Protein AF-A0A1V1PHG0-F1 (afdb_monomer_lite)

Structure (mmCIF, N/CA/C/O backbone):
data_AF-A0A1V1PHG0-F1
#
_entry.id   AF-A0A1V1PHG0-F1
#
loop_
_atom_site.group_PDB
_atom_site.id
_atom_site.type_symbol
_atom_site.label_atom_id
_atom_site.label_alt_id
_atom_site.label_comp_id
_atom_site.label_asym_id
_atom_site.label_entity_id
_atom_site.label_seq_id
_atom_site.pdbx_PDB_ins_code
_atom_site.Cartn_x
_atom_site.Cartn_y
_atom_site.Cartn_z
_atom_site.occupancy
_atom_site.B_iso_or_equiv
_atom_site.auth_seq_id
_atom_site.auth_comp_id
_atom_site.auth_asym_id
_atom_site.auth_atom_id
_atom_site.pdbx_PDB_model_num
ATOM 1 N N . MET A 1 1 ? 21.176 37.414 -37.453 1.00 52.28 1 MET A N 1
ATOM 2 C CA . MET A 1 1 ? 19.880 37.306 -36.737 1.00 52.28 1 MET A CA 1
ATOM 3 C C . MET A 1 1 ? 20.141 37.084 -35.248 1.00 52.28 1 MET A C 1
ATOM 5 O O . MET A 1 1 ? 20.802 36.112 -34.910 1.00 52.28 1 MET A O 1
ATOM 9 N N . LYS A 1 2 ? 19.687 37.978 -34.354 1.00 57.84 2 LYS A N 1
ATOM 10 C CA . LYS A 1 2 ? 19.803 37.780 -32.893 1.00 57.84 2 LYS A CA 1
ATOM 11 C C . LYS A 1 2 ? 18.887 36.623 -32.465 1.00 57.84 2 LYS A C 1
ATOM 13 O O . LYS A 1 2 ? 17.686 36.681 -32.720 1.00 57.84 2 LYS A O 1
ATOM 18 N N . LYS A 1 3 ? 19.438 35.580 -31.828 1.00 62.47 3 LYS A N 1
ATOM 19 C CA . LYS A 1 3 ? 18.644 34.491 -31.230 1.00 62.47 3 LYS A CA 1
ATOM 20 C C . LYS A 1 3 ? 17.740 35.085 -30.146 1.00 62.47 3 LYS A C 1
ATOM 22 O O . LYS A 1 3 ? 18.242 35.667 -29.187 1.00 62.47 3 LYS A O 1
ATOM 27 N N . LYS A 1 4 ? 16.420 34.944 -30.297 1.00 72.62 4 LYS A N 1
ATOM 28 C CA . LYS A 1 4 ? 15.466 35.242 -29.221 1.00 72.62 4 LYS A CA 1
ATOM 29 C C . LYS A 1 4 ? 15.745 34.251 -28.087 1.00 72.62 4 LYS A C 1
ATOM 31 O O . LYS A 1 4 ? 15.644 33.047 -28.290 1.00 72.62 4 LYS A O 1
ATOM 36 N N . CYS A 1 5 ? 16.174 34.755 -26.935 1.00 75.88 5 CYS A N 1
ATOM 37 C CA . CYS A 1 5 ? 16.505 33.962 -25.756 1.00 75.88 5 CYS A CA 1
ATOM 38 C C . CYS A 1 5 ? 15.572 34.391 -24.627 1.00 75.88 5 CYS A C 1
ATOM 40 O O . CYS A 1 5 ? 15.522 35.573 -24.290 1.00 75.88 5 CYS A O 1
ATOM 42 N N . VAL A 1 6 ? 14.836 33.432 -24.066 1.00 76.19 6 VAL A N 1
ATOM 43 C CA . VAL A 1 6 ? 14.067 33.624 -22.836 1.00 76.19 6 VAL A CA 1
ATOM 44 C C . VAL A 1 6 ? 14.939 33.138 -21.687 1.00 76.19 6 VAL A C 1
ATOM 46 O O . VAL A 1 6 ? 15.384 31.992 -21.688 1.00 76.19 6 VAL A O 1
ATOM 49 N N . ARG A 1 7 ? 15.219 34.027 -20.734 1.00 79.25 7 ARG A N 1
ATOM 50 C CA . ARG A 1 7 ? 15.947 33.708 -19.505 1.00 79.25 7 ARG A CA 1
ATOM 51 C C . ARG A 1 7 ? 14.939 33.660 -18.369 1.00 79.25 7 ARG A C 1
ATOM 53 O O . ARG A 1 7 ? 14.193 34.615 -18.180 1.00 79.25 7 ARG A O 1
ATOM 60 N N . VAL A 1 8 ? 14.918 32.550 -17.644 1.00 80.19 8 VAL A N 1
ATOM 61 C CA . VAL A 1 8 ? 14.086 32.369 -16.452 1.00 80.19 8 VAL A CA 1
ATOM 62 C C . VAL A 1 8 ? 14.992 32.320 -15.227 1.00 80.19 8 VAL A C 1
ATOM 64 O O . VAL A 1 8 ? 16.084 31.757 -15.301 1.00 80.19 8 VAL A O 1
ATOM 67 N N . GLN A 1 9 ? 14.547 32.909 -14.117 1.00 79.12 9 GLN A N 1
ATOM 68 C CA . GLN A 1 9 ? 15.169 32.715 -12.807 1.00 79.12 9 GLN A CA 1
ATOM 69 C C . GLN A 1 9 ? 14.186 31.968 -11.898 1.00 79.12 9 GLN A C 1
ATOM 71 O O . GLN A 1 9 ? 12.982 32.238 -11.977 1.00 79.12 9 GLN A O 1
ATOM 76 N N . PRO A 1 10 ? 14.660 31.061 -11.029 1.00 71.12 10 PRO A N 1
ATOM 77 C CA . PRO A 1 10 ? 13.820 30.462 -10.001 1.00 71.12 10 PRO A CA 1
ATOM 78 C C . PRO A 1 10 ? 13.182 31.550 -9.131 1.00 71.12 10 PRO A C 1
ATOM 80 O O . PRO A 1 10 ? 13.871 32.444 -8.637 1.00 71.12 10 PRO A O 1
ATOM 83 N N . ALA A 1 11 ? 11.865 31.495 -8.946 1.00 73.62 11 ALA A N 1
ATOM 84 C CA . ALA A 1 11 ? 11.198 32.385 -8.006 1.00 73.62 11 ALA A CA 1
ATOM 85 C C . ALA A 1 11 ? 11.623 32.004 -6.571 1.00 73.62 11 ALA A C 1
ATOM 87 O O . ALA A 1 11 ? 11.528 30.822 -6.234 1.00 73.62 11 ALA A O 1
ATOM 88 N N . PRO A 1 12 ? 12.027 32.959 -5.708 1.00 74.75 12 PRO A N 1
ATOM 89 C CA . PRO A 1 12 ? 12.489 32.666 -4.344 1.00 74.75 12 PRO A CA 1
ATOM 90 C C . PRO A 1 12 ? 11.486 31.867 -3.495 1.00 74.75 12 PRO A C 1
ATOM 92 O O . PRO A 1 12 ? 11.881 31.136 -2.596 1.00 74.75 12 PRO A O 1
ATOM 95 N N . ALA A 1 13 ? 10.190 31.988 -3.802 1.00 72.75 13 ALA A N 1
ATOM 96 C CA . ALA A 1 13 ? 9.086 31.295 -3.135 1.00 72.75 13 ALA A CA 1
ATOM 97 C C . ALA A 1 13 ? 8.318 30.338 -4.071 1.00 72.75 13 ALA A C 1
ATOM 99 O O . ALA A 1 13 ? 7.176 29.975 -3.792 1.00 72.75 13 ALA A O 1
ATOM 100 N N . GLY A 1 14 ? 8.906 29.963 -5.212 1.00 63.56 14 GLY A N 1
ATOM 101 C CA . GLY A 1 14 ? 8.262 29.099 -6.196 1.00 63.56 14 GLY A CA 1
ATOM 102 C C . GLY A 1 14 ? 8.101 27.676 -5.670 1.00 63.56 14 GLY A C 1
ATOM 103 O O . GLY A 1 14 ? 9.005 26.859 -5.810 1.00 63.56 14 GLY A O 1
ATOM 104 N N . GLN A 1 15 ? 6.949 27.365 -5.081 1.00 66.25 15 GLN A N 1
ATOM 105 C CA . GLN A 1 15 ? 6.570 25.982 -4.813 1.00 66.25 15 GLN A CA 1
ATOM 106 C C . GLN A 1 15 ? 6.054 25.349 -6.105 1.00 66.25 15 GLN A C 1
ATOM 108 O O . GLN A 1 15 ? 5.304 25.977 -6.855 1.00 66.25 15 GLN A O 1
ATOM 113 N N . VAL A 1 16 ? 6.451 24.102 -6.370 1.00 69.00 16 VAL A N 1
ATOM 114 C CA . VAL A 1 16 ? 5.907 23.338 -7.497 1.00 69.00 16 VAL A CA 1
ATOM 115 C C . VAL A 1 16 ? 4.388 23.248 -7.311 1.00 69.00 16 VAL A C 1
ATOM 117 O O . VAL A 1 16 ? 3.947 22.757 -6.266 1.00 69.00 16 VAL A O 1
ATOM 120 N N . PRO A 1 17 ? 3.578 23.721 -8.275 1.00 63.50 17 PRO A N 1
ATOM 121 C CA . PRO A 1 17 ? 2.132 23.641 -8.156 1.00 63.50 17 PRO A CA 1
ATOM 122 C C . PRO A 1 17 ? 1.719 22.173 -8.041 1.00 63.50 17 PRO A C 1
ATOM 124 O O . PRO A 1 17 ? 2.090 21.337 -8.868 1.00 63.50 17 PRO A O 1
ATOM 127 N N . LYS A 1 18 ? 0.962 21.853 -6.990 1.00 59.47 18 LYS A N 1
ATOM 128 C CA . LYS A 1 18 ? 0.369 20.528 -6.812 1.00 59.47 18 LYS A CA 1
ATOM 129 C C . LYS A 1 18 ? -0.935 20.485 -7.594 1.00 59.47 18 LYS A C 1
ATOM 131 O O . LYS A 1 18 ? -1.914 21.117 -7.211 1.00 59.47 18 LYS A O 1
ATOM 136 N N . TRP A 1 19 ? -0.932 19.739 -8.689 1.00 53.53 19 TRP A N 1
ATOM 137 C CA . TRP A 1 19 ? -2.124 19.495 -9.489 1.00 53.53 19 TRP A CA 1
ATOM 138 C C . TRP A 1 19 ? -2.850 18.277 -8.924 1.00 53.53 19 TRP A C 1
ATOM 140 O O . TRP A 1 19 ? -2.426 17.142 -9.127 1.00 53.53 19 TRP A O 1
ATOM 150 N N . SER A 1 20 ? -3.925 18.508 -8.177 1.00 54.66 20 SER A N 1
ATOM 151 C CA . SER A 1 20 ? -4.858 17.459 -7.768 1.00 54.66 20 SER A CA 1
ATOM 152 C C . SER A 1 20 ? -6.093 17.524 -8.660 1.00 54.66 20 SER A C 1
ATOM 154 O O . SER A 1 20 ? -6.760 18.558 -8.708 1.00 54.66 20 SER A O 1
ATOM 156 N N . ALA A 1 21 ? -6.422 16.433 -9.351 1.00 54.38 21 ALA A N 1
ATOM 157 C CA . ALA A 1 21 ? -7.767 16.270 -9.894 1.00 54.38 21 ALA A CA 1
ATOM 158 C C . ALA A 1 21 ? -8.786 16.229 -8.737 1.00 54.38 21 ALA A C 1
ATOM 160 O O . ALA A 1 21 ? -8.436 15.828 -7.625 1.00 54.38 21 ALA A O 1
ATOM 161 N N . LEU A 1 22 ? -10.037 16.629 -8.996 1.00 49.97 22 LEU A N 1
ATOM 162 C CA . LEU A 1 22 ? -11.115 16.635 -7.990 1.00 49.97 22 LEU A CA 1
ATOM 163 C C . LEU A 1 22 ? -11.329 15.248 -7.350 1.00 49.97 22 LEU A C 1
ATOM 165 O O . LEU A 1 22 ? -11.762 15.150 -6.206 1.00 49.97 22 LEU A O 1
ATOM 169 N N . THR A 1 23 ? -10.996 14.187 -8.087 1.00 52.62 23 THR A N 1
ATOM 170 C CA . THR A 1 23 ? -11.041 12.793 -7.648 1.00 52.62 23 THR A CA 1
ATOM 171 C C . THR A 1 23 ? -9.652 12.154 -7.754 1.00 52.62 23 THR A C 1
ATOM 173 O O . THR A 1 23 ? -8.980 12.318 -8.784 1.00 52.62 23 THR A O 1
ATOM 176 N N . PRO A 1 24 ? -9.203 11.397 -6.735 1.00 62.22 24 PRO A N 1
ATOM 177 C CA . PRO A 1 24 ? -7.983 10.612 -6.849 1.00 62.22 24 PRO A CA 1
ATOM 178 C C . PRO A 1 24 ? -8.133 9.618 -8.006 1.00 62.22 24 PRO A C 1
ATOM 180 O O . PRO A 1 24 ? -9.053 8.804 -8.012 1.00 62.22 24 PRO A O 1
ATOM 183 N N . HIS A 1 25 ? -7.244 9.679 -8.997 1.00 68.00 25 HIS A N 1
ATOM 184 C CA . HIS A 1 25 ? -7.160 8.641 -10.025 1.00 68.00 25 HIS A CA 1
ATOM 185 C C . HIS A 1 25 ? -6.395 7.456 -9.437 1.00 68.00 25 HIS A C 1
ATOM 187 O O . HIS A 1 25 ? -5.189 7.300 -9.637 1.00 68.00 25 HIS A O 1
ATOM 193 N N . PHE A 1 26 ? -7.095 6.670 -8.626 1.00 86.50 26 PHE A N 1
ATOM 194 C CA . PHE A 1 26 ? -6.548 5.451 -8.061 1.00 86.50 26 PHE A CA 1
ATOM 195 C C . PHE A 1 26 ? -6.527 4.350 -9.116 1.00 86.50 26 PHE A C 1
ATOM 197 O O . PHE A 1 26 ? -7.521 4.072 -9.785 1.00 86.50 26 PHE A O 1
ATOM 204 N N . LEU A 1 27 ? -5.359 3.739 -9.273 1.00 92.50 27 LEU A N 1
ATOM 205 C CA . LEU A 1 27 ? -5.175 2.570 -10.113 1.00 92.50 27 LEU A CA 1
ATOM 206 C C . LEU A 1 27 ? -5.616 1.324 -9.342 1.00 92.50 27 LEU A C 1
ATOM 208 O O . LEU A 1 27 ? -5.476 1.251 -8.118 1.00 92.50 27 LEU A O 1
ATOM 212 N N . SER A 1 28 ? -6.133 0.339 -10.075 1.00 93.75 28 SER A N 1
ATOM 213 C CA . SER A 1 28 ? -6.515 -0.957 -9.511 1.00 93.75 28 SER A CA 1
ATOM 214 C C . SER A 1 28 ? -5.301 -1.738 -9.003 1.00 93.75 28 SER A C 1
ATOM 216 O O . SER A 1 28 ? -4.208 -1.615 -9.564 1.00 93.75 28 SER A O 1
ATOM 218 N N . TYR A 1 29 ? -5.537 -2.628 -8.038 1.00 95.62 29 TYR A N 1
ATOM 219 C CA . TYR A 1 29 ? -4.553 -3.589 -7.543 1.00 95.62 29 TYR A CA 1
ATOM 220 C C . TYR A 1 29 ? -3.838 -4.343 -8.674 1.00 95.62 29 TYR A C 1
ATOM 222 O O . TYR A 1 29 ? -2.615 -4.281 -8.785 1.00 95.62 29 TYR A O 1
ATOM 230 N N . ALA A 1 30 ? -4.596 -4.989 -9.568 1.00 96.56 30 ALA A N 1
ATOM 231 C CA . ALA A 1 30 ? -4.039 -5.813 -10.642 1.00 96.56 30 ALA A CA 1
ATOM 232 C C . ALA A 1 30 ? -3.104 -5.020 -11.571 1.00 96.56 30 ALA A C 1
ATOM 234 O O . ALA A 1 30 ? -2.028 -5.498 -11.934 1.00 96.56 30 ALA A O 1
ATOM 235 N N . LEU A 1 31 ? -3.479 -3.782 -11.912 1.00 96.94 31 LEU A N 1
ATOM 236 C CA . LEU A 1 31 ? -2.645 -2.905 -12.732 1.00 96.94 31 LEU A CA 1
ATOM 237 C C . LEU A 1 31 ? -1.345 -2.532 -12.013 1.00 96.94 31 LEU A C 1
ATOM 239 O O . LEU A 1 31 ? -0.272 -2.648 -12.602 1.00 96.94 31 LEU A O 1
ATOM 243 N N . CYS A 1 32 ? -1.416 -2.129 -10.742 1.00 97.25 32 CYS A N 1
ATOM 244 C CA . CYS A 1 32 ? -0.227 -1.784 -9.965 1.00 97.25 32 CYS A CA 1
ATOM 245 C C . CYS A 1 32 ? 0.708 -2.980 -9.775 1.00 97.25 32 CYS A C 1
ATOM 247 O O . CYS A 1 32 ? 1.918 -2.840 -9.959 1.00 97.25 32 CYS A O 1
ATOM 249 N N . ARG A 1 33 ? 0.168 -4.172 -9.498 1.00 96.44 33 ARG A N 1
ATOM 250 C CA . ARG A 1 33 ? 0.969 -5.400 -9.442 1.00 96.44 33 ARG A CA 1
ATOM 251 C C . ARG A 1 33 ? 1.635 -5.691 -10.780 1.00 96.44 33 ARG A C 1
ATOM 253 O O . ARG A 1 33 ? 2.842 -5.909 -10.803 1.00 96.44 33 ARG A O 1
ATOM 260 N N . LYS A 1 34 ? 0.919 -5.556 -11.901 1.00 97.62 34 LYS A N 1
ATOM 261 C CA . LYS A 1 34 ? 1.526 -5.747 -13.224 1.00 97.62 34 LYS A CA 1
ATOM 262 C C . LYS A 1 34 ? 2.624 -4.720 -13.519 1.00 97.62 34 LYS A C 1
ATOM 264 O O . LYS A 1 34 ? 3.656 -5.088 -14.073 1.00 97.62 34 LYS A O 1
ATOM 269 N N . MET A 1 35 ? 2.446 -3.457 -13.125 1.00 96.75 35 MET A N 1
ATOM 270 C CA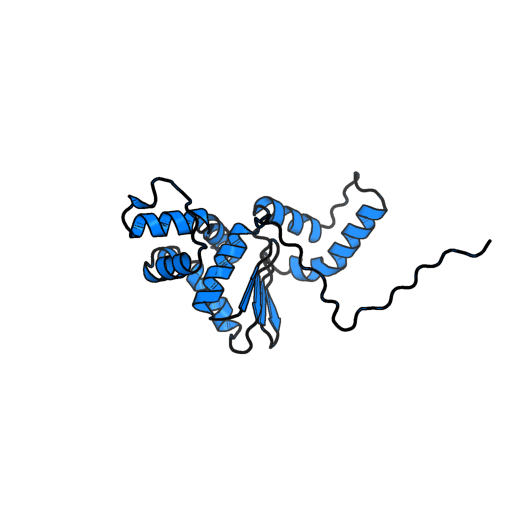 . MET A 1 35 ? 3.495 -2.433 -13.236 1.00 96.75 35 MET A CA 1
ATOM 271 C C . MET A 1 35 ? 4.741 -2.815 -12.427 1.00 96.75 35 MET A C 1
ATOM 273 O O . MET A 1 35 ? 5.854 -2.711 -12.942 1.00 96.75 35 MET A O 1
ATOM 277 N N . ARG A 1 36 ? 4.566 -3.300 -11.190 1.00 96.81 36 ARG A N 1
ATOM 278 C CA . ARG A 1 36 ? 5.669 -3.831 -10.377 1.00 96.81 36 ARG A CA 1
ATOM 279 C C . ARG A 1 36 ? 6.364 -4.990 -11.087 1.00 96.81 36 ARG A C 1
ATOM 281 O O . ARG A 1 36 ? 7.585 -4.974 -11.188 1.00 96.81 36 ARG A O 1
ATOM 288 N N . ASP A 1 37 ? 5.608 -5.952 -11.610 1.00 96.31 37 ASP A N 1
ATOM 289 C CA . ASP A 1 37 ? 6.148 -7.139 -12.284 1.00 96.31 37 ASP A CA 1
ATOM 290 C C . ASP A 1 37 ? 6.998 -6.765 -13.505 1.00 96.31 37 ASP A C 1
ATOM 292 O O . ASP A 1 37 ? 8.081 -7.311 -13.709 1.00 96.31 37 ASP A O 1
ATOM 296 N N . VAL A 1 38 ? 6.565 -5.765 -14.278 1.00 96.75 38 VAL A N 1
ATOM 297 C CA . VAL A 1 38 ? 7.341 -5.206 -15.398 1.00 96.75 38 VAL A CA 1
ATOM 298 C C . VAL A 1 38 ? 8.682 -4.626 -14.923 1.00 96.75 38 VAL A C 1
ATOM 300 O O . VAL A 1 38 ? 9.694 -4.799 -15.610 1.00 96.75 38 VAL A O 1
ATOM 303 N N . LEU A 1 39 ? 8.700 -3.954 -13.765 1.00 96.38 39 LEU A N 1
ATOM 304 C CA . LEU A 1 39 ? 9.895 -3.329 -13.186 1.00 96.38 39 LEU A CA 1
ATOM 305 C C . LEU A 1 39 ? 10.869 -4.328 -12.554 1.00 96.38 39 LEU A C 1
ATOM 307 O O . LEU A 1 39 ? 12.066 -4.058 -12.534 1.00 96.38 39 LEU A O 1
ATOM 311 N N . VAL A 1 40 ? 10.388 -5.456 -12.030 1.00 96.00 40 VAL A N 1
ATOM 312 C CA . VAL A 1 40 ? 11.273 -6.495 -11.469 1.00 96.00 40 VAL A CA 1
ATOM 313 C C . VAL A 1 40 ? 11.723 -7.521 -12.510 1.00 96.00 40 VAL A C 1
ATOM 315 O O . VAL A 1 40 ? 12.735 -8.190 -12.318 1.00 96.00 40 VAL A O 1
ATOM 318 N N . SER A 1 41 ? 11.005 -7.630 -13.627 1.00 94.88 41 SER A N 1
ATOM 319 C CA . SER A 1 41 ? 11.327 -8.530 -14.735 1.00 94.88 41 SER A CA 1
ATOM 320 C C . SER A 1 41 ? 12.469 -8.009 -15.617 1.00 94.88 41 SER A C 1
ATOM 322 O O . SER A 1 41 ? 12.664 -6.805 -15.771 1.00 94.88 41 SER A O 1
ATOM 324 N N . ASN A 1 42 ? 13.167 -8.935 -16.280 1.00 94.12 42 ASN A N 1
ATOM 325 C CA . ASN A 1 42 ? 14.141 -8.652 -17.343 1.00 94.12 42 ASN A CA 1
ATOM 326 C C . ASN A 1 42 ? 13.545 -8.787 -18.759 1.00 94.12 42 ASN A C 1
ATOM 328 O O . ASN A 1 42 ? 14.271 -8.685 -19.749 1.00 94.12 42 ASN A O 1
ATOM 332 N N . GLU A 1 43 ? 12.232 -9.014 -18.861 1.00 95.88 43 GLU A N 1
ATOM 333 C CA . GLU A 1 43 ? 11.509 -9.160 -20.125 1.00 95.88 43 GLU A CA 1
ATOM 334 C C . GLU A 1 43 ? 11.709 -7.935 -21.024 1.00 95.88 43 GLU A C 1
ATOM 336 O O . GLU A 1 43 ? 11.621 -6.783 -20.577 1.00 95.88 43 GLU A O 1
ATOM 341 N N . GLN A 1 44 ? 11.989 -8.200 -22.297 1.00 93.75 44 GLN A N 1
ATOM 342 C CA . GLN A 1 44 ? 12.097 -7.187 -23.338 1.00 93.75 44 GLN A CA 1
ATOM 343 C C . GLN A 1 44 ? 10.807 -7.175 -24.149 1.00 93.75 44 GLN A C 1
ATOM 345 O O . GLN A 1 44 ? 10.306 -8.226 -24.539 1.00 93.75 44 GLN A O 1
ATOM 350 N N . TYR A 1 45 ? 10.292 -5.982 -24.426 1.00 95.81 45 TYR A N 1
ATOM 351 C CA . TYR A 1 45 ? 9.022 -5.793 -25.117 1.00 95.81 45 TYR A CA 1
ATOM 352 C C . TYR A 1 45 ? 9.282 -5.324 -26.556 1.00 95.81 45 TYR A C 1
ATOM 354 O O . TYR A 1 45 ? 9.690 -4.175 -26.736 1.00 95.81 45 TYR A O 1
ATOM 362 N N . PRO 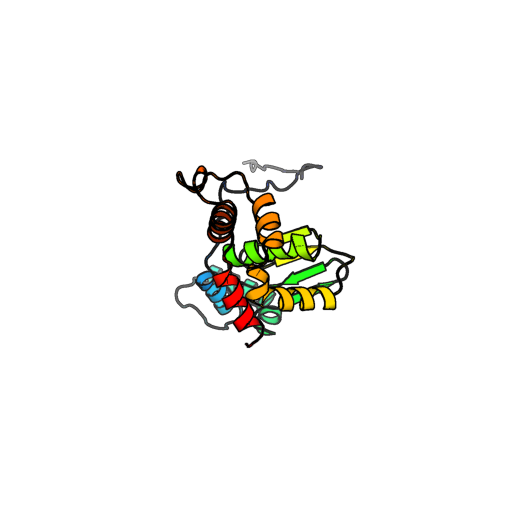A 1 46 ? 9.045 -6.165 -27.587 1.00 95.75 46 PRO A N 1
ATOM 363 C CA . PRO A 1 46 ? 9.413 -5.852 -28.976 1.00 95.75 46 PRO A CA 1
ATOM 364 C C . PRO A 1 46 ? 8.708 -4.626 -29.565 1.00 95.75 46 PRO A C 1
ATOM 366 O O . PRO A 1 46 ? 9.174 -4.053 -30.543 1.00 95.75 46 PRO A O 1
ATOM 369 N N . TYR A 1 47 ? 7.576 -4.230 -28.981 1.00 96.94 47 TYR A N 1
ATOM 370 C CA . TYR A 1 47 ? 6.799 -3.068 -29.405 1.00 96.94 47 TYR A CA 1
ATOM 371 C C . TYR A 1 47 ? 7.334 -1.734 -28.857 1.00 96.94 47 TYR A C 1
ATOM 373 O O . TYR A 1 47 ? 6.818 -0.681 -29.228 1.00 96.94 47 TYR A O 1
ATOM 381 N N . LEU A 1 48 ? 8.322 -1.748 -27.954 1.00 97.31 48 LEU A N 1
ATOM 382 C CA . LEU A 1 48 ? 8.935 -0.524 -27.444 1.00 97.31 48 LEU A CA 1
ATOM 383 C C . LEU A 1 48 ? 9.992 -0.012 -28.419 1.00 97.31 48 LEU A C 1
ATOM 385 O O . LEU A 1 48 ? 10.873 -0.755 -28.850 1.00 97.31 48 LEU A O 1
ATOM 389 N N . ASP A 1 49 ? 9.946 1.287 -28.709 1.00 97.62 49 ASP A N 1
ATOM 390 C CA . ASP A 1 49 ? 11.043 1.939 -29.411 1.00 97.62 49 ASP A CA 1
ATOM 391 C C . ASP A 1 49 ? 12.304 2.026 -28.527 1.00 97.62 49 ASP A C 1
ATOM 393 O O . ASP A 1 49 ? 12.296 1.749 -27.320 1.00 97.62 49 ASP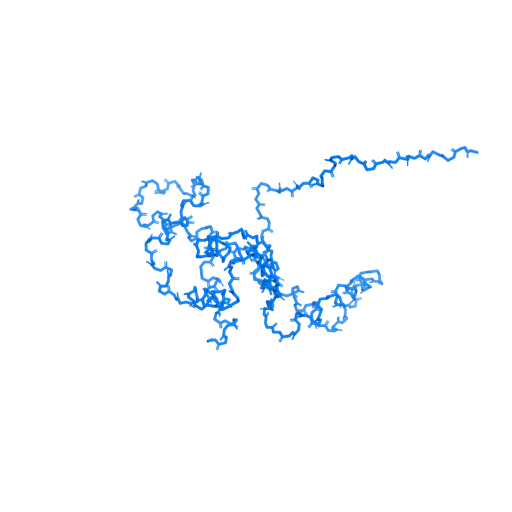 A O 1
ATOM 397 N N . HIS A 1 50 ? 13.419 2.436 -29.132 1.00 96.06 50 HIS A N 1
ATOM 398 C CA . HIS A 1 50 ? 14.697 2.529 -28.431 1.00 96.06 50 HIS A CA 1
ATOM 399 C C . HIS A 1 50 ? 14.643 3.462 -27.208 1.00 96.06 50 HIS A C 1
ATOM 401 O O . HIS A 1 50 ? 15.221 3.149 -26.169 1.00 96.06 50 HIS A O 1
ATOM 407 N N . LYS A 1 51 ? 13.936 4.597 -27.297 1.00 97.31 51 LYS A N 1
ATOM 408 C CA . LYS A 1 51 ? 13.857 5.569 -26.194 1.00 97.31 51 LYS A CA 1
ATOM 409 C C . LYS A 1 51 ? 13.034 5.015 -25.032 1.00 97.31 51 LYS A C 1
ATOM 411 O O . LYS A 1 51 ? 13.439 5.151 -23.880 1.00 97.31 51 LYS A O 1
ATOM 416 N N . ALA A 1 52 ? 11.912 4.366 -25.326 1.00 97.06 52 ALA A N 1
ATOM 417 C CA . ALA A 1 52 ? 11.044 3.746 -24.338 1.00 97.06 52 ALA A CA 1
ATOM 418 C C . ALA A 1 52 ? 11.732 2.562 -23.644 1.00 97.06 52 ALA A C 1
ATOM 420 O O . ALA A 1 52 ? 11.666 2.449 -22.421 1.00 97.06 52 ALA A O 1
ATOM 421 N N . SER A 1 53 ? 12.460 1.726 -24.394 1.00 96.62 53 SER A N 1
ATOM 422 C CA . SER A 1 53 ? 13.264 0.638 -23.823 1.00 96.62 53 SER A CA 1
ATOM 423 C C . SER A 1 53 ? 14.370 1.167 -22.899 1.00 96.62 53 SER A C 1
ATOM 425 O O . SER A 1 53 ? 14.550 0.662 -21.789 1.00 96.62 53 SER A O 1
ATOM 427 N N . GLN A 1 54 ? 15.068 2.237 -23.295 1.00 96.56 54 GLN A N 1
ATOM 428 C CA . GLN A 1 54 ? 16.058 2.891 -22.434 1.00 96.56 54 GLN A CA 1
ATOM 429 C C . GLN A 1 54 ? 15.441 3.439 -21.143 1.00 96.56 54 GLN A C 1
ATOM 431 O O . GLN A 1 54 ? 15.999 3.206 -20.070 1.00 96.56 54 GLN A O 1
ATOM 436 N N . LEU A 1 55 ? 14.291 4.116 -21.229 1.00 96.56 55 LEU A N 1
ATOM 437 C CA . LEU A 1 55 ? 13.589 4.640 -20.056 1.00 96.56 55 LEU A CA 1
ATOM 438 C C . LEU A 1 55 ? 13.155 3.512 -19.111 1.00 96.56 55 LEU A C 1
ATOM 440 O O . LEU A 1 55 ? 13.396 3.597 -17.909 1.00 96.56 55 LEU A O 1
ATOM 444 N N . LEU A 1 56 ? 12.581 2.430 -19.645 1.00 96.81 56 LEU A N 1
ATOM 445 C CA . LEU A 1 56 ? 12.206 1.263 -18.847 1.00 96.81 56 LEU A CA 1
ATOM 446 C C . LEU A 1 56 ? 13.425 0.662 -18.138 1.00 96.81 56 LEU A C 1
ATOM 448 O O . LEU A 1 56 ? 13.375 0.399 -16.940 1.00 96.81 56 LEU A O 1
ATOM 452 N N . ASN A 1 57 ? 14.539 0.489 -18.849 1.00 96.12 57 ASN A N 1
ATOM 453 C CA . ASN A 1 57 ? 15.766 -0.045 -18.262 1.00 96.12 57 ASN A CA 1
ATOM 454 C C . ASN A 1 57 ? 16.355 0.881 -17.188 1.00 96.12 57 ASN A C 1
ATOM 456 O O . ASN A 1 57 ? 16.917 0.389 -16.212 1.00 96.12 57 ASN A O 1
ATOM 460 N N . GLN A 1 58 ? 16.210 2.201 -17.324 1.00 96.00 58 GLN A N 1
ATOM 461 C CA . GLN A 1 58 ? 16.577 3.146 -16.269 1.00 96.00 58 GLN A CA 1
ATOM 462 C C . GLN A 1 58 ? 15.692 2.960 -15.030 1.00 96.00 58 GLN A C 1
ATOM 464 O O . GLN A 1 58 ? 16.211 2.768 -13.935 1.00 96.00 58 GLN A O 1
ATOM 469 N N . MET A 1 59 ? 14.368 2.899 -15.206 1.00 95.44 59 MET A N 1
ATOM 470 C CA . MET A 1 59 ? 13.434 2.663 -14.098 1.00 95.44 59 MET A CA 1
ATOM 471 C C . MET A 1 59 ? 13.681 1.321 -13.391 1.00 95.44 59 MET A C 1
ATOM 473 O O . MET A 1 59 ? 13.554 1.238 -12.169 1.00 95.44 59 MET A O 1
ATOM 477 N N . ARG A 1 60 ? 14.045 0.274 -14.146 1.00 96.44 60 ARG A N 1
ATOM 478 C CA . ARG A 1 60 ? 14.442 -1.032 -13.600 1.00 96.44 60 ARG A CA 1
ATOM 479 C C . ARG A 1 60 ? 15.706 -0.914 -12.760 1.00 96.44 60 ARG A C 1
ATOM 481 O O . ARG A 1 60 ? 15.692 -1.338 -11.613 1.00 96.44 60 ARG A O 1
ATOM 488 N N . LYS A 1 61 ? 16.765 -0.280 -13.274 1.00 94.06 61 LYS A N 1
ATOM 489 C CA . LYS A 1 61 ? 18.015 -0.077 -12.518 1.00 94.06 61 LYS A CA 1
ATOM 490 C C . LYS A 1 61 ? 17.783 0.607 -11.171 1.00 94.06 61 LYS A C 1
ATOM 492 O O . LYS A 1 61 ? 18.386 0.196 -10.187 1.00 94.06 61 LYS A O 1
ATOM 497 N N . ASP A 1 62 ? 16.888 1.590 -11.128 1.00 91.50 62 ASP A N 1
ATOM 498 C CA . ASP A 1 62 ? 16.617 2.360 -9.913 1.00 91.50 62 ASP A CA 1
ATOM 499 C C . ASP A 1 62 ? 15.835 1.566 -8.852 1.00 91.50 62 ASP A C 1
ATOM 501 O O . ASP A 1 62 ? 15.967 1.839 -7.662 1.00 91.50 62 ASP A O 1
ATOM 505 N N . ARG A 1 63 ? 14.983 0.611 -9.258 1.00 91.88 63 ARG A N 1
ATOM 506 C CA . ARG A 1 63 ? 13.973 0.006 -8.363 1.00 91.88 63 ARG A CA 1
ATOM 507 C C . ARG A 1 63 ? 14.057 -1.508 -8.214 1.00 91.88 63 ARG A C 1
ATOM 509 O O . ARG A 1 63 ? 13.569 -2.045 -7.223 1.00 91.88 63 ARG A O 1
ATOM 516 N N . GLN A 1 64 ? 14.626 -2.210 -9.188 1.00 92.81 64 GLN A N 1
ATOM 517 C CA . GLN A 1 64 ? 14.593 -3.671 -9.260 1.00 92.81 64 GLN A CA 1
ATOM 518 C C . GLN A 1 64 ? 15.289 -4.317 -8.061 1.00 92.81 64 GLN A C 1
ATOM 520 O O . GLN A 1 64 ? 14.765 -5.293 -7.531 1.00 92.81 64 GLN A O 1
ATOM 525 N N . SER A 1 65 ? 16.414 -3.759 -7.600 1.00 92.69 65 SER A N 1
ATOM 526 C CA . SER A 1 65 ? 17.155 -4.274 -6.440 1.00 92.69 65 SER A CA 1
ATOM 527 C C . SER A 1 65 ? 16.282 -4.327 -5.188 1.00 92.69 65 SER A C 1
ATOM 529 O O . SER A 1 65 ? 16.197 -5.372 -4.554 1.00 92.69 65 SER A O 1
ATOM 531 N N . LEU A 1 66 ? 15.577 -3.237 -4.880 1.00 93.75 66 LEU A N 1
ATOM 532 C CA . LEU A 1 66 ? 14.670 -3.143 -3.742 1.00 93.75 66 LEU A CA 1
ATOM 533 C C . LEU A 1 66 ? 13.421 -4.008 -3.939 1.00 93.75 66 LEU A C 1
ATOM 535 O O . LEU A 1 66 ? 13.091 -4.831 -3.087 1.00 93.75 66 LEU A O 1
ATOM 539 N N . LEU A 1 67 ? 12.723 -3.839 -5.066 1.00 95.06 67 LEU A N 1
ATOM 540 C CA . LEU A 1 67 ? 11.421 -4.471 -5.306 1.00 95.06 67 LEU A CA 1
ATOM 541 C C . LEU A 1 67 ? 11.496 -5.996 -5.440 1.00 95.06 67 LEU A C 1
ATOM 543 O O . LEU A 1 67 ? 10.485 -6.661 -5.219 1.00 95.06 67 LEU A O 1
ATOM 547 N N . SER A 1 68 ? 12.666 -6.547 -5.771 1.00 93.44 68 SER A N 1
ATOM 548 C CA . SER A 1 68 ? 12.873 -7.997 -5.886 1.00 93.44 68 SER A CA 1
ATOM 549 C C . SER A 1 68 ? 13.146 -8.685 -4.545 1.00 93.44 68 SER A C 1
ATOM 551 O O . SER A 1 68 ? 13.136 -9.909 -4.497 1.00 93.44 68 SER A O 1
ATOM 553 N N . THR A 1 69 ? 13.381 -7.937 -3.459 1.00 93.12 69 THR A N 1
ATOM 554 C CA . THR A 1 69 ? 13.711 -8.530 -2.146 1.00 93.12 69 THR A CA 1
ATOM 555 C C . THR A 1 69 ? 12.542 -9.268 -1.498 1.00 93.12 69 THR A C 1
ATOM 557 O O . THR A 1 69 ? 12.753 -10.244 -0.788 1.00 93.12 69 THR A O 1
ATOM 560 N N . GLN A 1 70 ? 11.314 -8.798 -1.722 1.00 93.44 70 GLN A N 1
ATOM 561 C CA . GLN A 1 70 ? 10.095 -9.333 -1.115 1.00 93.44 70 GLN A CA 1
ATOM 562 C C . GLN A 1 70 ? 8.856 -8.867 -1.892 1.00 93.44 70 GLN A C 1
ATOM 564 O O . GLN A 1 70 ? 8.930 -7.993 -2.765 1.00 93.44 70 GLN A O 1
ATOM 569 N N . PHE A 1 71 ? 7.693 -9.436 -1.566 1.00 94.31 71 PHE A N 1
ATOM 570 C CA . PHE A 1 71 ? 6.426 -9.142 -2.241 1.00 94.31 71 PHE A CA 1
ATOM 571 C C . PHE A 1 71 ? 6.037 -7.651 -2.200 1.00 94.31 71 PHE A C 1
ATOM 573 O O . PHE A 1 71 ? 5.565 -7.107 -3.209 1.00 94.31 71 PHE A O 1
ATOM 580 N N . ALA A 1 72 ? 6.265 -6.998 -1.055 1.00 96.25 72 ALA A N 1
ATOM 581 C CA . ALA A 1 72 ? 6.029 -5.575 -0.822 1.00 96.25 72 ALA A CA 1
ATOM 582 C C . ALA A 1 72 ? 7.051 -5.012 0.189 1.00 96.25 72 ALA A C 1
ATOM 584 O O . ALA A 1 72 ? 6.817 -5.095 1.397 1.00 96.25 72 ALA A O 1
ATOM 585 N N . PRO A 1 73 ? 8.203 -4.485 -0.267 1.00 96.12 73 PRO A N 1
ATOM 586 C CA . PRO A 1 73 ? 9.285 -4.114 0.633 1.00 96.12 73 PRO A CA 1
ATOM 587 C C . PRO A 1 73 ? 9.026 -2.879 1.475 1.00 96.12 73 PRO A C 1
ATOM 589 O O . PRO A 1 73 ? 8.398 -1.928 1.017 1.00 96.12 73 PRO A O 1
ATOM 592 N N . ILE A 1 74 ? 9.562 -2.895 2.696 1.00 96.00 74 ILE A N 1
ATOM 593 C CA . ILE A 1 74 ? 9.557 -1.751 3.608 1.00 96.00 74 ILE A CA 1
ATOM 594 C C . ILE A 1 74 ? 10.973 -1.183 3.693 1.00 96.00 74 ILE A C 1
ATOM 596 O O . ILE A 1 74 ? 11.910 -1.880 4.079 1.00 96.00 74 ILE A O 1
ATOM 600 N N . GLU A 1 75 ? 11.110 0.092 3.351 1.00 94.25 75 GLU A N 1
ATOM 601 C CA . GLU A 1 75 ? 12.276 0.913 3.665 1.00 94.25 75 GLU A CA 1
ATOM 602 C C . GLU A 1 75 ? 11.980 1.746 4.910 1.00 94.25 75 GLU A C 1
ATOM 604 O O . GLU A 1 75 ? 10.843 2.173 5.125 1.00 94.25 75 GLU A O 1
ATOM 609 N N . HIS A 1 76 ? 12.992 1.991 5.736 1.00 92.69 76 HIS A N 1
ATOM 610 C CA . HIS A 1 76 ? 12.834 2.785 6.949 1.00 92.69 76 HIS A CA 1
ATOM 611 C C . HIS A 1 76 ? 14.134 3.476 7.341 1.00 92.69 76 HIS A C 1
ATOM 613 O O . HIS A 1 76 ? 15.223 2.973 7.059 1.00 92.69 76 HIS A O 1
ATOM 619 N N . ASP A 1 77 ? 13.988 4.628 7.980 1.00 88.88 77 ASP A N 1
ATOM 620 C CA . ASP A 1 77 ? 15.055 5.422 8.574 1.00 88.88 77 ASP A CA 1
ATOM 621 C C . ASP A 1 77 ? 14.561 6.046 9.893 1.00 88.88 77 ASP A C 1
ATOM 623 O O . ASP A 1 77 ? 13.478 5.727 10.385 1.00 88.88 77 ASP A O 1
ATOM 627 N N . GLU A 1 78 ? 15.344 6.953 10.475 1.00 83.88 78 GLU A N 1
ATOM 628 C CA . GLU A 1 78 ? 14.970 7.673 11.702 1.00 83.88 78 GLU A CA 1
ATOM 629 C C . GLU A 1 78 ? 13.745 8.594 11.524 1.00 83.88 78 GLU A C 1
ATOM 631 O O . GLU A 1 78 ? 13.150 9.032 12.505 1.00 83.88 78 GLU A O 1
ATOM 636 N N . ASN A 1 79 ? 13.354 8.900 10.282 1.00 84.81 79 ASN A N 1
ATOM 637 C CA . ASN A 1 79 ? 12.279 9.837 9.959 1.00 84.81 79 ASN A CA 1
ATOM 638 C C . ASN A 1 79 ? 10.958 9.138 9.595 1.00 84.81 79 ASN A C 1
ATOM 640 O O . ASN A 1 79 ? 9.927 9.814 9.439 1.00 84.81 79 ASN A O 1
ATOM 644 N N . GLY A 1 80 ? 10.971 7.813 9.423 1.00 92.88 80 GLY A N 1
ATOM 645 C CA . GLY A 1 80 ? 9.777 7.000 9.244 1.00 92.88 80 GLY A CA 1
ATOM 646 C C . GLY A 1 80 ? 9.950 5.815 8.295 1.00 92.88 80 GLY A C 1
ATOM 647 O O . GLY A 1 80 ? 11.008 5.201 8.200 1.00 92.88 80 GLY A O 1
ATOM 648 N N . PHE A 1 81 ? 8.860 5.472 7.604 1.00 96.38 81 PHE A N 1
ATOM 649 C CA . PHE A 1 81 ? 8.708 4.221 6.857 1.00 96.38 81 PHE A CA 1
ATOM 650 C C . PHE A 1 81 ? 8.135 4.477 5.463 1.00 96.38 81 PHE A C 1
ATOM 652 O O . PHE A 1 81 ? 7.232 5.301 5.291 1.00 96.38 81 PHE A O 1
ATOM 659 N N . ILE A 1 82 ? 8.608 3.728 4.471 1.00 96.69 82 ILE A N 1
ATOM 660 C CA . ILE A 1 82 ? 8.009 3.633 3.140 1.00 96.69 82 ILE A CA 1
ATOM 661 C C . ILE A 1 82 ? 7.746 2.164 2.845 1.00 96.69 82 ILE A C 1
ATOM 663 O O . ILE A 1 82 ? 8.671 1.373 2.696 1.00 96.69 82 ILE A O 1
ATOM 667 N N . TRP A 1 83 ? 6.474 1.810 2.721 1.00 97.75 83 TRP A N 1
ATOM 668 C CA . TRP A 1 83 ? 6.048 0.481 2.321 1.00 97.75 83 TRP A CA 1
ATOM 669 C C . TRP A 1 83 ? 5.636 0.476 0.851 1.00 97.75 83 TRP A C 1
ATOM 671 O O . TRP A 1 83 ? 4.634 1.086 0.473 1.00 97.75 83 TRP A O 1
ATOM 681 N N . TRP A 1 84 ? 6.412 -0.210 0.014 1.00 97.56 84 TRP A N 1
ATOM 682 C CA . TRP A 1 84 ? 6.198 -0.356 -1.427 1.00 97.56 84 TRP A CA 1
ATOM 683 C C . TRP A 1 84 ? 5.203 -1.478 -1.731 1.00 97.56 84 TRP A C 1
ATOM 685 O O . TRP A 1 84 ? 5.569 -2.561 -2.192 1.00 97.56 84 TRP A O 1
ATOM 695 N N . THR A 1 85 ? 3.928 -1.215 -1.457 1.00 97.62 85 THR A N 1
ATOM 696 C CA . THR A 1 85 ? 2.833 -2.188 -1.577 1.00 97.62 85 THR A CA 1
ATOM 697 C C . THR A 1 85 ? 2.504 -2.559 -3.020 1.00 97.62 85 THR A C 1
ATOM 699 O O . THR A 1 85 ? 2.205 -3.719 -3.320 1.00 97.62 85 THR A O 1
ATOM 702 N N . TRP A 1 86 ? 2.531 -1.575 -3.926 1.00 97.38 86 TRP A N 1
ATOM 703 C CA . TRP A 1 86 ? 1.943 -1.682 -5.264 1.00 97.38 86 TRP A CA 1
ATOM 704 C C . TRP A 1 86 ? 0.512 -2.238 -5.246 1.00 97.38 86 TRP A C 1
ATOM 706 O O . TRP A 1 86 ? 0.108 -2.952 -6.162 1.00 97.38 86 TRP A O 1
ATOM 716 N N . ALA A 1 87 ? -0.249 -1.923 -4.194 1.00 97.25 87 ALA A N 1
ATOM 717 C CA . ALA A 1 87 ? -1.592 -2.455 -3.999 1.00 97.25 87 ALA A CA 1
ATOM 718 C C . ALA A 1 87 ? -2.687 -1.619 -4.686 1.00 97.25 87 ALA A C 1
ATOM 720 O O . ALA A 1 87 ? -3.858 -1.982 -4.657 1.00 97.25 87 ALA A O 1
ATOM 721 N N . GLY A 1 88 ? -2.329 -0.514 -5.340 1.00 95.38 88 GLY A N 1
ATOM 722 C CA . GLY A 1 88 ? -3.308 0.395 -5.917 1.00 95.38 88 GLY A CA 1
ATOM 723 C C . GLY A 1 88 ? -3.891 1.353 -4.885 1.00 95.38 88 GLY A C 1
ATOM 724 O O . GLY A 1 88 ? -3.708 1.225 -3.672 1.00 95.38 88 GLY A O 1
ATOM 725 N N . GLY A 1 89 ? -4.553 2.387 -5.392 1.00 92.62 89 GLY A N 1
ATOM 726 C CA . GLY A 1 89 ? -4.862 3.559 -4.585 1.00 92.62 89 GLY A CA 1
ATOM 727 C C . GLY A 1 89 ? -5.956 3.338 -3.538 1.00 92.62 89 GLY A C 1
ATOM 728 O O . GLY A 1 89 ? -5.834 3.873 -2.441 1.00 92.62 89 GLY A O 1
ATOM 729 N N . ASN A 1 90 ? -6.972 2.513 -3.818 1.00 91.62 90 ASN A N 1
ATOM 730 C CA . ASN A 1 90 ? -8.044 2.228 -2.853 1.00 91.62 90 ASN A CA 1
ATOM 731 C C . ASN A 1 90 ? -7.527 1.455 -1.631 1.00 91.62 90 ASN A C 1
ATOM 733 O O . ASN A 1 90 ? -7.747 1.878 -0.493 1.00 91.62 90 ASN A O 1
ATOM 737 N N . ILE A 1 91 ? -6.771 0.375 -1.860 1.00 95.69 91 ILE A N 1
ATOM 738 C CA . ILE A 1 91 ? -6.151 -0.423 -0.792 1.00 95.69 91 ILE A CA 1
ATOM 739 C C . ILE A 1 91 ? -5.165 0.442 0.003 1.00 95.69 91 ILE A C 1
ATOM 741 O O . ILE A 1 91 ? -5.253 0.540 1.226 1.00 95.69 91 ILE A O 1
ATOM 745 N N . ASN A 1 92 ? -4.281 1.176 -0.679 1.00 96.38 92 ASN A N 1
ATOM 746 C CA . ASN A 1 92 ? -3.314 2.034 0.008 1.00 96.38 92 ASN A CA 1
ATOM 747 C C . ASN A 1 92 ? -3.970 3.183 0.781 1.00 96.38 92 ASN A C 1
ATOM 749 O O . ASN A 1 92 ? -3.489 3.551 1.854 1.00 96.38 92 ASN A O 1
ATOM 753 N N . ASN A 1 93 ? -5.064 3.758 0.276 1.00 93.00 93 ASN A N 1
ATOM 754 C CA . ASN A 1 93 ? -5.811 4.791 0.991 1.00 93.00 93 ASN A CA 1
ATOM 755 C C . ASN A 1 93 ? -6.504 4.231 2.242 1.00 93.00 93 ASN A C 1
ATOM 757 O O . ASN A 1 93 ? -6.556 4.913 3.267 1.00 93.00 93 ASN A O 1
ATOM 761 N N . THR A 1 94 ? -6.972 2.986 2.171 1.00 93.94 94 THR A N 1
ATOM 762 C CA . THR A 1 94 ? -7.549 2.253 3.304 1.00 93.94 94 THR A CA 1
ATOM 763 C C . THR A 1 94 ? -6.508 2.053 4.395 1.00 93.94 94 THR A C 1
ATOM 765 O O . THR A 1 94 ? -6.679 2.553 5.506 1.00 93.94 94 THR A O 1
ATOM 768 N N . ILE A 1 95 ? -5.362 1.456 4.059 1.00 96.19 95 ILE A N 1
ATOM 769 C CA . ILE A 1 95 ? -4.257 1.266 5.009 1.00 96.19 95 ILE A CA 1
ATOM 770 C C . ILE A 1 95 ? -3.766 2.616 5.554 1.00 96.19 95 ILE A C 1
ATOM 772 O O . ILE A 1 95 ? -3.523 2.747 6.752 1.00 96.19 95 ILE A O 1
ATOM 776 N N . ARG A 1 96 ? -3.686 3.662 4.717 1.00 95.25 96 ARG A N 1
ATOM 777 C CA . ARG A 1 96 ? -3.343 5.021 5.165 1.00 95.25 96 ARG A CA 1
ATOM 778 C C . ARG A 1 96 ? -4.287 5.530 6.247 1.00 95.25 96 ARG A C 1
ATOM 780 O O . ARG A 1 96 ? -3.812 6.134 7.206 1.00 95.25 96 ARG A O 1
ATOM 787 N N . ALA A 1 97 ? -5.597 5.373 6.070 1.00 92.88 97 ALA A N 1
ATOM 788 C CA . ALA A 1 97 ? -6.571 5.842 7.050 1.00 92.88 97 ALA A CA 1
ATOM 789 C C . ALA A 1 97 ? -6.366 5.136 8.396 1.00 92.88 97 ALA A C 1
ATOM 791 O O . ALA A 1 97 ? -6.307 5.799 9.430 1.00 92.88 97 ALA A O 1
ATOM 792 N N . ILE A 1 98 ? -6.129 3.824 8.364 1.00 94.50 98 ILE A N 1
ATOM 793 C CA . ILE A 1 98 ? -5.856 3.036 9.566 1.00 94.50 98 ILE A CA 1
ATOM 794 C C . ILE A 1 98 ? -4.539 3.434 10.229 1.00 94.50 98 ILE A C 1
ATOM 796 O O . ILE A 1 98 ? -4.505 3.680 11.430 1.00 94.50 98 ILE A O 1
ATOM 800 N N . PHE A 1 99 ? -3.459 3.583 9.463 1.00 95.50 99 PHE A N 1
ATOM 801 C CA . PHE A 1 99 ? -2.167 3.993 10.012 1.00 95.50 99 PHE A CA 1
ATOM 802 C C . PHE A 1 99 ? -2.224 5.383 10.648 1.00 95.50 99 PHE A C 1
ATOM 804 O O . PHE A 1 99 ? -1.558 5.613 11.653 1.00 95.50 99 PHE A O 1
ATOM 811 N N . LYS A 1 100 ? -3.051 6.301 10.133 1.00 93.62 100 LYS A N 1
ATOM 812 C CA . LYS A 1 100 ? -3.287 7.593 10.798 1.00 93.62 100 LYS A CA 1
ATOM 813 C C . LYS A 1 100 ? -3.933 7.437 12.170 1.00 93.62 100 LYS A C 1
ATOM 815 O O . LYS A 1 100 ? -3.596 8.193 13.075 1.00 93.62 100 LYS A O 1
ATOM 820 N N . ILE A 1 101 ? -4.853 6.488 12.316 1.00 92.12 101 ILE A N 1
ATOM 821 C CA . ILE A 1 101 ? -5.560 6.228 13.573 1.00 92.12 101 ILE A CA 1
ATOM 822 C C . ILE A 1 101 ? -4.628 5.526 14.569 1.00 92.12 101 ILE A C 1
ATOM 824 O O . ILE A 1 101 ? -4.474 5.988 15.697 1.00 92.12 101 ILE A O 1
ATOM 828 N N . GLU A 1 102 ? -3.985 4.442 14.139 1.00 93.44 102 GLU A N 1
ATOM 829 C CA . GLU A 1 102 ? -3.175 3.570 14.996 1.00 93.44 102 GLU A CA 1
ATOM 830 C C . GLU A 1 102 ? -1.832 4.202 15.372 1.00 93.44 102 GLU A C 1
ATOM 832 O O . GLU A 1 102 ? -1.462 4.224 16.544 1.00 93.44 102 GLU A O 1
ATOM 837 N N . LEU A 1 103 ? -1.118 4.771 14.395 1.00 93.19 103 LEU A N 1
ATOM 838 C CA . LEU A 1 103 ? 0.222 5.331 14.607 1.00 93.19 103 LEU A CA 1
ATOM 839 C C . LEU A 1 103 ? 0.190 6.810 15.006 1.00 93.19 103 LEU A C 1
ATOM 841 O O . LEU A 1 103 ? 1.216 7.354 15.404 1.00 93.19 103 LEU A O 1
ATOM 845 N N . LYS A 1 104 ? -0.963 7.485 14.868 1.00 91.56 104 LYS A N 1
ATOM 846 C CA . LYS A 1 104 ? -1.125 8.931 15.125 1.00 91.56 104 LYS A CA 1
ATOM 847 C C . LYS A 1 104 ? -0.079 9.795 14.400 1.00 91.56 104 LYS A C 1
ATOM 849 O O . LYS A 1 104 ? 0.330 10.843 14.893 1.00 91.56 104 LYS A O 1
ATOM 854 N N . ALA A 1 105 ? 0.342 9.347 13.218 1.00 90.81 105 ALA A N 1
ATOM 855 C CA . ALA A 1 105 ? 1.410 9.942 12.422 1.00 90.81 105 ALA A CA 1
ATOM 856 C C . ALA A 1 105 ? 0.879 10.575 11.125 1.00 90.81 105 ALA A C 1
ATOM 858 O O . ALA A 1 105 ? -0.251 10.311 10.698 1.00 90.81 105 ALA A O 1
ATOM 859 N N . ASP A 1 106 ? 1.707 11.389 10.457 1.00 91.69 106 ASP A N 1
ATOM 860 C CA . ASP A 1 106 ? 1.389 11.806 9.091 1.00 91.69 106 ASP A CA 1
ATOM 861 C C . ASP A 1 106 ? 1.627 10.642 8.127 1.00 91.69 106 ASP A C 1
ATOM 863 O O . ASP A 1 106 ? 2.702 10.038 8.094 1.00 91.69 106 ASP A O 1
ATOM 867 N N . VAL A 1 107 ? 0.603 10.338 7.332 1.00 94.94 107 VAL A N 1
ATOM 868 C CA . VAL A 1 107 ? 0.606 9.208 6.402 1.00 94.94 107 VAL A CA 1
ATOM 869 C C . VAL A 1 107 ? 0.148 9.667 5.029 1.00 94.94 107 VAL A C 1
ATOM 871 O O . VAL A 1 107 ? -0.931 10.256 4.855 1.00 94.94 107 VAL A O 1
ATOM 874 N N . GLN A 1 108 ? 0.968 9.347 4.038 1.00 93.19 108 GLN A N 1
ATOM 875 C CA . GLN A 1 108 ? 0.731 9.586 2.625 1.00 93.19 108 GLN A CA 1
ATOM 876 C C . GLN A 1 108 ? 0.588 8.245 1.912 1.00 93.19 108 GLN A C 1
ATOM 878 O O . GLN A 1 108 ? 1.277 7.286 2.240 1.00 93.19 108 GLN A O 1
ATOM 883 N N . ALA A 1 109 ? -0.300 8.184 0.929 1.00 93.62 109 ALA A N 1
ATOM 884 C CA . ALA A 1 109 ? -0.489 7.006 0.097 1.00 93.62 109 ALA A CA 1
ATOM 885 C C . ALA A 1 109 ? -0.533 7.421 -1.370 1.00 93.62 109 ALA A C 1
ATOM 887 O O . ALA A 1 109 ? -1.136 8.441 -1.711 1.00 93.62 109 ALA A O 1
ATOM 888 N N . GLY A 1 110 ? 0.120 6.621 -2.204 1.00 92.25 110 GLY A N 1
ATOM 889 C CA . GLY A 1 110 ? -0.010 6.633 -3.655 1.00 92.25 110 GLY A CA 1
ATOM 890 C C . GLY A 1 110 ? -0.546 5.291 -4.147 1.00 92.25 110 GLY A C 1
ATOM 891 O O . GLY A 1 110 ? -1.068 4.493 -3.370 1.00 92.25 110 GLY A O 1
ATOM 892 N N . ASN A 1 111 ? -0.387 5.009 -5.436 1.00 94.75 111 ASN A N 1
ATOM 893 C CA . ASN A 1 111 ? -0.742 3.703 -5.995 1.00 94.75 111 ASN A CA 1
ATOM 894 C C . ASN A 1 111 ? 0.326 2.639 -5.674 1.00 94.75 111 ASN A C 1
ATOM 896 O O . ASN A 1 111 ? 0.023 1.457 -5.522 1.00 94.75 111 ASN A O 1
ATOM 900 N N . GLU A 1 112 ? 1.581 3.070 -5.549 1.00 95.88 112 GLU A N 1
ATOM 901 C CA . GLU A 1 112 ? 2.753 2.205 -5.416 1.00 95.88 112 GLU A CA 1
ATOM 902 C C . GLU A 1 112 ? 3.202 2.025 -3.964 1.00 95.88 112 GLU A C 1
ATOM 904 O O . GLU A 1 112 ? 3.854 1.031 -3.650 1.00 95.88 112 GLU A O 1
ATOM 909 N N . TYR A 1 113 ? 2.889 2.986 -3.090 1.00 96.56 113 TYR A N 1
ATOM 910 C CA . TYR A 1 113 ? 3.462 3.043 -1.749 1.00 96.56 113 TYR A CA 1
ATOM 911 C C . TYR A 1 113 ? 2.546 3.657 -0.690 1.00 96.56 113 TYR A C 1
ATOM 913 O O . TYR A 1 113 ? 1.620 4.422 -0.985 1.00 96.56 113 TYR A O 1
ATOM 921 N N . ILE A 1 114 ? 2.913 3.392 0.563 1.00 97.25 114 ILE A N 1
ATOM 922 C CA . ILE A 1 114 ? 2.428 4.065 1.767 1.00 97.25 114 ILE A CA 1
ATOM 923 C C . ILE A 1 114 ? 3.641 4.611 2.512 1.00 97.25 114 ILE A C 1
ATOM 925 O O . ILE A 1 114 ? 4.569 3.873 2.825 1.00 97.25 114 ILE A O 1
ATOM 929 N N . LYS A 1 115 ? 3.643 5.911 2.796 1.00 96.75 115 LYS A N 1
ATOM 930 C CA . LYS A 1 115 ? 4.718 6.592 3.513 1.00 96.75 115 LYS A CA 1
ATOM 931 C C . LYS A 1 115 ? 4.203 7.108 4.845 1.00 96.75 115 LYS A C 1
ATOM 933 O O . LYS A 1 115 ? 3.274 7.914 4.866 1.00 96.75 115 LYS A O 1
ATOM 938 N N . VAL A 1 116 ? 4.829 6.677 5.930 1.00 96.38 116 VAL A N 1
ATOM 939 C CA . VAL A 1 116 ? 4.573 7.161 7.288 1.00 96.38 116 VAL A CA 1
ATOM 940 C C . VAL A 1 116 ? 5.748 8.023 7.708 1.00 96.38 116 VAL A C 1
ATOM 942 O O . VAL A 1 116 ? 6.887 7.572 7.649 1.00 96.38 116 VAL A O 1
ATOM 945 N N . LYS A 1 117 ? 5.481 9.258 8.125 1.00 93.94 117 LYS A N 1
ATOM 946 C CA . LYS A 1 117 ? 6.490 10.142 8.707 1.00 93.94 117 LYS A CA 1
ATOM 947 C C . LYS A 1 117 ? 6.294 10.178 10.218 1.00 9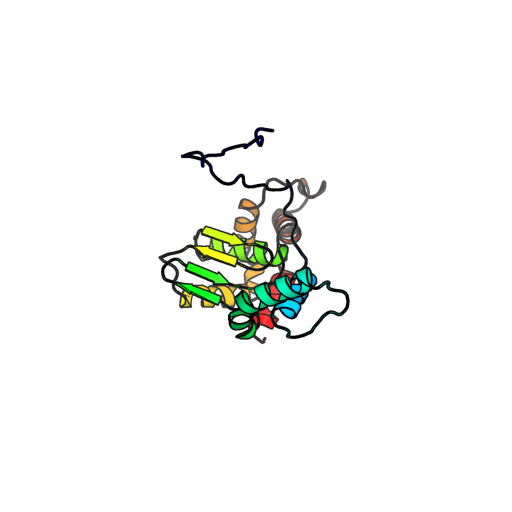3.94 117 LYS A C 1
ATOM 949 O O . LYS A 1 117 ? 5.286 10.704 10.691 1.00 93.94 117 LYS A O 1
ATOM 954 N N . SER A 1 118 ? 7.236 9.606 10.957 1.00 87.38 118 SER A N 1
ATOM 955 C CA . SER A 1 118 ? 7.208 9.564 12.418 1.00 87.38 118 SER A CA 1
ATOM 956 C C . SER A 1 118 ? 8.608 9.298 12.953 1.00 87.38 118 SER A C 1
ATOM 958 O O . SER A 1 118 ? 9.268 8.371 12.503 1.00 87.38 118 SER A O 1
ATOM 960 N N . ASP A 1 119 ? 9.011 10.097 13.930 1.00 82.06 119 ASP A N 1
ATOM 961 C CA . ASP A 1 119 ? 10.214 9.960 14.757 1.00 82.06 119 ASP A CA 1
ATOM 962 C C . ASP A 1 119 ? 9.969 9.102 16.014 1.00 82.06 119 ASP A C 1
ATOM 964 O O . ASP A 1 119 ? 10.903 8.650 16.670 1.00 82.06 119 ASP A O 1
ATOM 968 N N . GLN A 1 120 ? 8.700 8.860 16.358 1.00 82.81 120 GLN A N 1
ATOM 969 C CA . GLN A 1 120 ? 8.287 8.142 17.571 1.00 82.81 120 GLN A CA 1
ATOM 970 C C . GLN A 1 120 ? 7.868 6.689 17.309 1.00 82.81 120 GLN A C 1
ATOM 972 O O . GLN A 1 120 ? 7.764 5.893 18.243 1.00 82.81 120 GLN A O 1
ATOM 977 N N . THR A 1 121 ? 7.603 6.328 16.052 1.00 87.38 121 THR A N 1
ATOM 978 C CA . THR A 1 121 ? 7.155 4.978 15.690 1.00 87.38 121 THR A CA 1
ATOM 979 C C . THR A 1 121 ? 8.358 4.071 15.472 1.00 87.38 121 THR A C 1
ATOM 981 O O . THR A 1 121 ? 9.150 4.289 14.562 1.00 87.38 121 THR A O 1
ATOM 984 N N . THR A 1 122 ? 8.480 3.015 16.274 1.00 91.06 122 THR A N 1
ATOM 985 C CA . THR A 1 122 ? 9.512 1.993 16.058 1.00 91.06 122 THR A CA 1
ATOM 986 C C . THR A 1 122 ? 9.085 1.007 14.968 1.00 91.06 122 THR A C 1
ATOM 988 O O . THR A 1 122 ? 7.892 0.777 14.755 1.00 91.06 122 THR A O 1
ATOM 991 N N . PHE A 1 123 ? 10.053 0.358 14.311 1.00 91.38 123 PHE A N 1
ATOM 992 C CA . PHE A 1 123 ? 9.760 -0.670 13.301 1.00 91.38 123 PHE A CA 1
ATOM 993 C C . PHE A 1 123 ? 8.907 -1.817 13.865 1.00 91.38 123 PHE A C 1
ATOM 995 O O . PHE A 1 123 ? 8.009 -2.312 13.190 1.00 91.38 123 PHE A O 1
ATOM 1002 N N . LYS A 1 124 ? 9.114 -2.176 15.138 1.00 93.00 124 LYS A N 1
ATOM 1003 C CA . LYS A 1 124 ? 8.303 -3.183 15.831 1.00 93.00 124 LYS A CA 1
ATOM 1004 C C . LYS A 1 124 ? 6.826 -2.778 15.899 1.00 93.00 124 LYS A C 1
ATOM 1006 O O . LYS A 1 124 ? 5.973 -3.558 15.495 1.00 93.00 124 LYS A O 1
ATOM 1011 N N . VAL A 1 125 ? 6.531 -1.551 16.338 1.00 93.44 125 VAL A N 1
ATOM 1012 C CA . VAL A 1 125 ? 5.150 -1.032 16.410 1.00 93.44 125 VAL A CA 1
ATOM 1013 C C . VAL A 1 125 ? 4.515 -0.974 15.018 1.00 93.44 125 VAL A C 1
ATOM 1015 O O . VAL A 1 125 ? 3.340 -1.304 14.846 1.00 93.44 125 VAL A O 1
ATOM 1018 N N . TYR A 1 126 ? 5.298 -0.602 14.002 1.00 94.62 126 TYR A N 1
ATOM 1019 C CA . TYR A 1 126 ? 4.851 -0.603 12.611 1.00 94.62 126 TYR A CA 1
ATOM 1020 C C . TYR A 1 126 ? 4.427 -2.007 12.142 1.00 94.62 126 TYR A C 1
ATOM 1022 O O . TYR A 1 126 ? 3.331 -2.179 11.608 1.00 94.62 126 TYR A O 1
ATOM 1030 N N . GLN A 1 127 ? 5.248 -3.030 12.404 1.00 94.50 127 GLN A N 1
ATOM 1031 C CA . GLN A 1 127 ? 4.936 -4.423 12.060 1.00 94.50 127 GLN A CA 1
ATOM 1032 C C . GLN A 1 127 ? 3.750 -4.982 12.857 1.00 94.50 127 GLN A C 1
ATOM 1034 O O . GLN A 1 127 ? 2.883 -5.637 12.280 1.00 94.50 127 GLN A O 1
ATOM 1039 N N . GLU A 1 128 ? 3.670 -4.694 14.157 1.00 95.88 128 GLU A N 1
ATOM 1040 C CA . GLU A 1 128 ? 2.530 -5.075 15.002 1.00 95.88 128 GLU A CA 1
ATOM 1041 C C . GLU A 1 128 ? 1.224 -4.463 14.483 1.00 95.88 128 GLU A C 1
ATOM 1043 O O . GLU A 1 128 ? 0.191 -5.129 14.461 1.00 95.88 128 GLU A O 1
ATOM 1048 N N . THR A 1 129 ? 1.274 -3.223 13.987 1.00 96.38 129 THR A N 1
ATOM 1049 C CA . THR A 1 129 ? 0.117 -2.568 13.363 1.00 96.38 129 THR A CA 1
ATOM 1050 C C . THR A 1 129 ? -0.308 -3.300 12.093 1.00 96.38 129 THR A C 1
ATOM 1052 O O . THR A 1 129 ? -1.494 -3.565 11.929 1.00 96.38 129 THR A O 1
ATOM 1055 N N . ILE A 1 130 ? 0.632 -3.700 11.228 1.00 96.56 130 ILE A N 1
ATOM 1056 C CA . ILE A 1 130 ? 0.324 -4.503 10.029 1.00 96.56 130 ILE A CA 1
ATOM 1057 C C . ILE A 1 130 ? -0.340 -5.833 10.415 1.00 96.56 130 ILE A C 1
ATOM 1059 O O . ILE A 1 130 ? -1.363 -6.214 9.846 1.00 96.56 130 ILE A O 1
ATOM 1063 N N . GLN A 1 131 ? 0.203 -6.527 11.417 1.00 95.94 131 GLN A N 1
ATOM 1064 C CA . GLN A 1 131 ? -0.371 -7.782 11.904 1.00 95.94 131 GLN A CA 1
ATOM 1065 C C . GLN A 1 131 ? -1.775 -7.579 12.481 1.00 95.94 131 GLN A C 1
ATOM 1067 O O . GLN A 1 131 ? -2.679 -8.356 12.171 1.00 95.94 131 GLN A O 1
ATOM 1072 N N . LYS A 1 132 ? -1.983 -6.513 13.261 1.00 95.50 132 LYS A N 1
ATOM 1073 C CA . LYS A 1 132 ? -3.279 -6.155 13.851 1.00 95.50 132 LYS A CA 1
ATOM 1074 C C . LYS A 1 132 ? -4.353 -5.970 12.779 1.00 95.50 132 LYS A C 1
ATOM 1076 O O . LYS A 1 132 ? -5.426 -6.555 12.899 1.00 95.50 132 LYS A O 1
ATOM 1081 N N . ILE A 1 133 ? -4.055 -5.211 11.724 1.00 95.31 133 ILE A N 1
ATOM 1082 C CA . ILE A 1 133 ? -5.028 -4.896 10.664 1.00 95.31 133 ILE A CA 1
ATOM 1083 C C . ILE A 1 133 ? -5.292 -6.074 9.716 1.00 95.31 133 ILE A C 1
ATOM 1085 O O . ILE A 1 133 ? -6.295 -6.069 9.007 1.00 95.31 133 ILE A O 1
ATOM 1089 N N . SER A 1 134 ? -4.420 -7.091 9.715 1.00 95.75 134 SER A N 1
ATOM 1090 C CA . SER A 1 134 ? -4.631 -8.334 8.957 1.00 95.75 134 SER A CA 1
ATOM 1091 C C . SER A 1 134 ? -5.692 -9.253 9.568 1.00 95.75 134 SER A C 1
ATOM 1093 O O . SER A 1 134 ? -6.114 -10.204 8.926 1.00 95.75 134 SER A O 1
ATOM 1095 N N . ASN A 1 135 ? -6.120 -9.011 10.811 1.00 94.75 135 ASN A N 1
ATOM 1096 C CA . ASN A 1 135 ? -7.181 -9.797 11.435 1.00 94.75 135 ASN A CA 1
ATOM 1097 C C . ASN A 1 135 ? -8.558 -9.276 10.974 1.00 94.75 135 ASN A C 1
ATOM 1099 O O . ASN A 1 135 ? -8.869 -8.123 11.271 1.00 94.75 135 ASN A O 1
ATOM 1103 N N . PRO A 1 136 ? -9.426 -10.093 10.345 1.00 91.31 136 PRO A N 1
ATOM 1104 C CA . PRO A 1 136 ? -10.771 -9.664 9.951 1.00 91.31 136 PRO A CA 1
ATOM 1105 C C . PRO A 1 136 ? -11.592 -9.058 11.101 1.00 91.31 136 PRO A C 1
ATOM 1107 O O . PRO A 1 136 ? -12.256 -8.044 10.906 1.00 91.31 136 PRO A O 1
ATOM 1110 N N . GLN A 1 137 ? -11.459 -9.585 12.325 1.00 91.62 137 GLN A N 1
ATOM 1111 C CA . GLN A 1 137 ? -12.185 -9.092 13.508 1.00 91.62 137 GLN A CA 1
ATOM 1112 C C . GLN A 1 137 ? -11.810 -7.656 13.904 1.00 91.62 137 GLN A C 1
ATOM 1114 O O . GLN A 1 137 ? -12.567 -6.988 14.605 1.00 91.62 137 GLN A O 1
ATOM 1119 N N . TYR A 1 138 ? -10.647 -7.158 13.469 1.00 91.88 138 TYR A N 1
ATOM 1120 C CA . TYR A 1 138 ? -10.259 -5.764 13.684 1.00 91.88 138 TYR A CA 1
ATOM 1121 C C . TYR A 1 138 ? -11.245 -4.794 13.016 1.00 91.88 138 TYR A C 1
ATOM 1123 O O . TYR A 1 138 ? -11.553 -3.737 13.570 1.00 91.88 138 TYR A O 1
ATOM 1131 N N . TRP A 1 139 ? -11.774 -5.180 11.854 1.00 88.38 139 TRP A N 1
ATOM 1132 C CA . TRP A 1 139 ? -12.653 -4.357 11.026 1.00 88.38 139 TRP A CA 1
ATOM 1133 C C . TRP A 1 139 ? -14.107 -4.342 11.508 1.00 88.38 139 TRP A C 1
ATOM 1135 O O . TRP A 1 139 ? -14.862 -3.446 11.134 1.00 88.38 139 TRP A O 1
ATOM 1145 N N . ASP A 1 140 ? -14.479 -5.266 12.398 1.00 86.50 140 ASP A N 1
ATOM 1146 C CA . ASP A 1 140 ? -15.802 -5.316 13.028 1.00 86.50 140 ASP A CA 1
ATOM 1147 C C . ASP A 1 140 ? -15.943 -4.338 14.211 1.00 86.50 140 ASP A C 1
ATOM 1149 O O . ASP A 1 140 ? -17.033 -4.181 14.762 1.00 86.50 140 ASP A O 1
ATOM 1153 N N . ASN A 1 141 ? -14.860 -3.661 14.618 1.00 87.06 141 ASN A N 1
ATOM 1154 C CA . ASN A 1 141 ? -14.867 -2.740 15.752 1.00 87.06 141 ASN A CA 1
ATOM 1155 C C . ASN A 1 141 ? -15.677 -1.452 15.449 1.00 87.06 141 ASN A C 1
ATOM 1157 O O . ASN A 1 141 ? -15.256 -0.645 14.612 1.00 87.06 141 ASN A O 1
ATOM 1161 N N . PRO A 1 142 ? -16.777 -1.171 16.179 1.00 82.81 142 PRO A N 1
ATOM 1162 C CA . PRO A 1 142 ? -17.583 0.033 15.969 1.00 82.81 142 PRO A CA 1
ATOM 1163 C C . PRO A 1 142 ? -16.817 1.349 16.165 1.00 82.81 142 PRO A C 1
ATOM 1165 O O . PRO A 1 142 ? -17.078 2.322 15.455 1.00 82.81 142 PRO A O 1
ATOM 1168 N N . ASP A 1 143 ? -15.855 1.397 17.091 1.00 87.81 143 ASP A N 1
ATOM 1169 C CA . ASP A 1 143 ? -15.064 2.606 17.355 1.00 87.81 143 ASP A CA 1
ATOM 1170 C C . ASP A 1 143 ? -14.146 2.947 16.178 1.00 87.81 143 ASP A C 1
ATOM 1172 O O . ASP A 1 143 ? -13.980 4.119 15.825 1.00 87.81 143 ASP A O 1
ATOM 1176 N N . LEU A 1 144 ? -13.604 1.918 15.520 1.00 87.44 144 LEU A N 1
ATOM 1177 C CA . LEU A 1 144 ? -12.811 2.074 14.306 1.00 87.44 144 LEU A CA 1
ATOM 1178 C C . LEU A 1 144 ? -13.668 2.621 13.162 1.00 87.44 144 LEU A C 1
ATOM 1180 O O . LEU A 1 144 ? -13.288 3.601 12.521 1.00 87.44 144 LEU A O 1
ATOM 1184 N N . LEU A 1 145 ? -14.839 2.020 12.930 1.00 83.06 145 LEU A N 1
ATOM 1185 C CA . LEU A 1 145 ? -15.767 2.459 11.884 1.00 83.06 145 LEU A CA 1
ATOM 1186 C C . LEU A 1 145 ? -16.213 3.912 12.105 1.00 83.06 145 LEU A C 1
ATOM 1188 O O . LEU A 1 145 ? -16.268 4.702 11.161 1.00 83.06 145 LEU A O 1
ATOM 1192 N N . ASN A 1 146 ? -16.447 4.298 13.360 1.00 83.19 146 ASN A N 1
ATOM 1193 C CA . ASN A 1 146 ? -16.732 5.679 13.740 1.00 83.19 146 ASN A CA 1
ATOM 1194 C C . ASN A 1 146 ? -15.560 6.630 13.450 1.00 83.19 146 ASN A C 1
ATOM 1196 O O . ASN A 1 146 ? -15.773 7.740 12.954 1.00 83.19 146 ASN A O 1
ATOM 1200 N N . ALA A 1 147 ? -14.323 6.225 13.746 1.00 86.62 147 ALA A N 1
ATOM 1201 C CA . ALA A 1 147 ? -13.138 7.027 13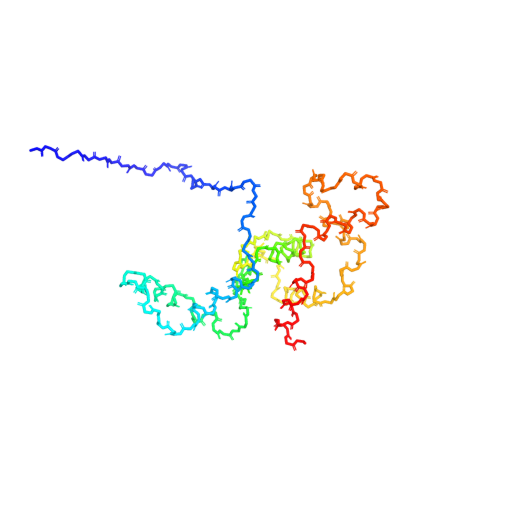.452 1.00 86.62 147 ALA A CA 1
ATOM 1202 C C . ALA A 1 147 ? -12.941 7.217 11.938 1.00 86.62 147 ALA A C 1
ATOM 1204 O O . ALA A 1 147 ? -12.732 8.342 11.481 1.00 86.62 147 ALA A O 1
ATOM 1205 N N . LEU A 1 148 ? -13.093 6.145 11.155 1.00 84.00 148 LEU A N 1
ATOM 1206 C CA . LEU A 1 148 ? -13.044 6.183 9.693 1.00 84.00 148 LEU A CA 1
ATOM 1207 C C . LEU A 1 148 ? -14.130 7.090 9.108 1.00 84.00 148 LEU A C 1
ATOM 1209 O O . LEU A 1 148 ? -13.852 7.890 8.213 1.00 84.00 148 LEU A O 1
ATOM 1213 N N . HIS A 1 149 ? -15.348 7.034 9.649 1.00 77.94 149 HIS A N 1
ATOM 1214 C CA . HIS A 1 149 ? -16.439 7.905 9.223 1.00 77.94 149 HIS A CA 1
ATOM 1215 C C . HIS A 1 149 ? -16.136 9.389 9.458 1.00 77.94 149 HIS A C 1
ATOM 1217 O O . HIS A 1 149 ? -16.383 10.203 8.576 1.00 77.94 149 HIS A O 1
ATOM 1223 N N . LYS A 1 150 ? -15.541 9.755 10.600 1.00 81.25 150 LYS A N 1
ATOM 1224 C CA . LYS A 1 150 ? -15.140 11.150 10.875 1.00 81.25 150 LYS A CA 1
ATOM 1225 C C . LYS A 1 150 ? -14.059 11.666 9.920 1.00 81.25 150 LYS A C 1
ATOM 1227 O O . LYS A 1 150 ? -13.924 12.875 9.755 1.00 81.25 150 LYS A O 1
ATOM 1232 N N . MET A 1 151 ? -13.277 10.769 9.319 1.00 76.88 151 MET A N 1
ATOM 1233 C CA . MET A 1 151 ? -12.273 11.113 8.307 1.00 76.88 151 MET A CA 1
ATOM 1234 C C . MET A 1 151 ? -12.859 11.212 6.896 1.00 76.88 151 MET A C 1
ATOM 1236 O O . MET A 1 151 ? -12.242 11.832 6.025 1.00 76.88 151 MET A O 1
ATOM 1240 N N . ALA A 1 152 ? -14.016 10.593 6.653 1.00 70.50 152 ALA A N 1
ATOM 1241 C CA . ALA A 1 152 ? -14.698 10.671 5.376 1.00 70.50 152 ALA A CA 1
ATOM 1242 C C . ALA A 1 152 ? -15.188 12.109 5.129 1.00 70.50 152 ALA A C 1
ATOM 1244 O O . ALA A 1 152 ? -15.737 12.740 6.035 1.00 70.50 152 ALA A O 1
ATOM 1245 N N . PRO A 1 153 ? -15.042 12.650 3.908 1.00 65.94 153 PRO A N 1
ATOM 1246 C CA . PRO A 1 153 ? -15.729 13.883 3.547 1.00 65.94 153 PRO A CA 1
ATOM 1247 C C . PRO A 1 153 ? -17.244 13.679 3.683 1.00 65.94 153 PRO A C 1
ATOM 1249 O O . PRO A 1 153 ? -17.721 12.551 3.542 1.00 65.94 153 PRO A O 1
ATOM 1252 N N . ASN A 1 154 ? -18.003 14.756 3.912 1.00 61.66 154 ASN A N 1
ATOM 1253 C CA . ASN A 1 154 ? -19.472 14.730 3.925 1.00 61.66 154 ASN A CA 1
ATOM 1254 C C . ASN A 1 154 ? -20.020 14.409 2.521 1.00 61.66 154 ASN A C 1
ATOM 1256 O O . ASN A 1 154 ? -20.547 15.274 1.824 1.00 61.66 154 ASN A O 1
ATOM 1260 N N . TYR A 1 155 ? -19.861 13.165 2.081 1.00 62.12 155 TYR A N 1
ATOM 1261 C CA . TYR A 1 155 ? -20.412 12.659 0.842 1.00 62.12 155 TYR A CA 1
ATOM 1262 C C . TYR A 1 155 ? -21.820 12.131 1.100 1.00 62.12 155 TYR A C 1
ATOM 1264 O O . TYR A 1 155 ? -22.039 11.238 1.922 1.00 62.12 155 TYR A O 1
ATOM 1272 N N . HIS A 1 156 ? -22.776 12.661 0.343 1.00 65.88 156 HIS A N 1
ATOM 1273 C CA . HIS A 1 156 ? -24.068 12.020 0.141 1.00 65.88 156 HIS A CA 1
ATOM 1274 C C . HIS A 1 156 ? -23.895 10.910 -0.899 1.00 65.88 156 HIS A C 1
ATOM 1276 O O . HIS A 1 156 ? -24.119 11.119 -2.088 1.00 65.88 156 HIS A O 1
ATOM 1282 N N . LEU A 1 157 ? -23.441 9.741 -0.445 1.00 73.69 157 LEU A N 1
ATOM 1283 C CA . LEU A 1 157 ? -23.160 8.588 -1.309 1.00 73.69 157 LEU A CA 1
ATOM 1284 C C . LEU A 1 157 ? -24.447 7.927 -1.818 1.00 73.69 157 LEU A C 1
ATOM 1286 O O . LEU A 1 157 ? -24.467 7.334 -2.892 1.00 73.69 157 LEU A O 1
ATOM 1290 N N . SER A 1 158 ? -25.535 8.032 -1.051 1.00 77.25 158 SER A N 1
ATOM 1291 C CA . SER A 1 158 ? -26.834 7.470 -1.415 1.00 77.25 158 SER A CA 1
ATOM 1292 C C . SER A 1 158 ? -27.980 8.328 -0.898 1.00 77.25 158 SER A C 1
ATOM 1294 O O . SER A 1 158 ? -27.951 8.828 0.227 1.00 77.25 158 SER A O 1
ATOM 1296 N N . LYS A 1 159 ? -29.060 8.414 -1.683 1.00 81.69 159 LYS A N 1
ATOM 1297 C CA . LYS A 1 159 ? -30.326 9.020 -1.241 1.00 81.69 159 LYS A CA 1
ATOM 1298 C C . LYS A 1 159 ? -30.970 8.278 -0.062 1.00 81.69 159 LYS A C 1
ATOM 1300 O O . LYS A 1 159 ? -31.787 8.861 0.638 1.00 81.69 159 LYS A O 1
ATOM 1305 N N . PHE A 1 160 ? -30.612 7.007 0.156 1.00 83.12 160 PHE A N 1
ATOM 1306 C CA . PHE A 1 160 ? -31.137 6.191 1.255 1.00 83.12 160 PHE A CA 1
ATOM 1307 C C . PHE A 1 160 ? -30.316 6.301 2.543 1.00 83.12 160 PHE A C 1
ATOM 1309 O O . PHE A 1 160 ? -30.783 5.894 3.602 1.00 83.12 160 PHE A O 1
ATOM 1316 N N . GLN A 1 161 ? -29.119 6.887 2.471 1.00 81.88 161 GLN A N 1
ATOM 1317 C CA . GLN A 1 161 ? -28.201 7.048 3.599 1.00 81.88 161 GLN A CA 1
ATOM 1318 C C . GLN A 1 161 ? -28.842 7.693 4.847 1.00 81.88 161 GLN A C 1
ATOM 1320 O O . GLN A 1 161 ? -28.531 7.231 5.945 1.00 81.88 161 GLN A O 1
ATOM 1325 N N . PRO A 1 162 ? -29.746 8.695 4.741 1.00 83.00 162 PRO A N 1
ATOM 1326 C CA . PRO A 1 162 ? -30.412 9.279 5.911 1.00 83.00 162 PRO A CA 1
ATOM 1327 C C . PRO A 1 162 ? -31.402 8.341 6.612 1.00 83.00 162 PRO A C 1
ATOM 1329 O O . PRO A 1 162 ? -31.749 8.584 7.761 1.00 83.00 162 PRO A O 1
ATOM 1332 N N . TYR A 1 163 ? -31.867 7.297 5.924 1.00 87.38 163 TYR A N 1
ATOM 1333 C CA . TYR A 1 163 ? -32.883 6.368 6.425 1.00 87.38 163 TYR A CA 1
ATOM 1334 C C . TYR A 1 163 ? -32.283 5.061 6.960 1.00 87.38 163 TYR A C 1
ATOM 1336 O O . TYR A 1 163 ? -33.017 4.208 7.455 1.00 87.38 163 TYR A O 1
ATOM 1344 N N . LEU A 1 164 ? -30.963 4.878 6.850 1.00 85.44 164 LEU A N 1
ATOM 1345 C CA . LEU A 1 164 ? -30.276 3.710 7.391 1.00 85.44 164 LEU A CA 1
ATOM 1346 C C . LEU A 1 164 ? -30.056 3.859 8.907 1.00 85.44 164 LEU A C 1
ATOM 1348 O O . LEU A 1 164 ? -29.701 4.952 9.361 1.00 85.44 164 LEU A O 1
ATOM 1352 N N . PRO A 1 165 ? -30.175 2.764 9.686 1.00 87.44 165 PRO A N 1
ATOM 1353 C CA . PRO A 1 165 ? -29.628 2.693 11.036 1.00 87.44 165 PRO A CA 1
ATOM 1354 C C . PRO A 1 165 ? -28.169 3.157 11.064 1.00 87.44 165 PRO A C 1
ATOM 1356 O O . PRO A 1 165 ? -27.423 2.921 10.111 1.00 87.44 165 PRO A O 1
ATOM 1359 N N . GLU A 1 166 ? -27.747 3.785 12.162 1.00 80.38 166 GLU A N 1
ATOM 1360 C CA . GLU A 1 166 ? -26.421 4.406 12.265 1.00 80.38 166 GLU A CA 1
ATOM 1361 C C . GLU A 1 166 ? -25.283 3.436 11.918 1.00 80.38 166 GLU A C 1
ATOM 1363 O O . GLU A 1 166 ? -24.424 3.776 11.106 1.00 80.38 166 GLU A O 1
ATOM 1368 N N . SER A 1 167 ? -25.332 2.204 12.430 1.00 80.44 167 SER A N 1
ATOM 1369 C CA . SER A 1 167 ? -24.349 1.157 12.129 1.00 80.44 167 SER A CA 1
ATOM 1370 C C . SER A 1 167 ? -24.251 0.835 10.633 1.00 80.44 167 SER A C 1
ATOM 1372 O O . SER A 1 167 ? -23.151 0.736 10.093 1.00 80.44 167 SER A O 1
ATOM 1374 N N . LEU A 1 168 ? -25.386 0.734 9.933 1.00 81.06 168 LEU A N 1
ATOM 1375 C CA . LEU A 1 168 ? -25.424 0.463 8.492 1.00 81.06 168 LEU A CA 1
ATOM 1376 C C . LEU A 1 168 ? -24.974 1.669 7.666 1.00 81.06 168 LEU A C 1
ATOM 1378 O O . LEU A 1 168 ? -24.321 1.505 6.639 1.00 81.06 168 LEU A O 1
ATOM 1382 N N . ARG A 1 169 ? -25.279 2.887 8.122 1.00 78.69 169 ARG A N 1
ATOM 1383 C CA . ARG A 1 169 ? -24.808 4.120 7.487 1.00 78.69 169 ARG A CA 1
ATOM 1384 C C . ARG A 1 169 ? -23.283 4.237 7.558 1.00 78.69 169 ARG A C 1
ATOM 1386 O O . ARG A 1 169 ? -22.661 4.566 6.551 1.00 78.69 169 ARG A O 1
ATOM 1393 N N . LEU A 1 170 ? -22.695 3.961 8.724 1.00 75.69 170 LEU A N 1
ATOM 1394 C CA . LEU A 1 170 ? -21.242 3.948 8.927 1.00 75.69 170 LEU A CA 1
ATOM 1395 C C . LEU A 1 170 ? -20.575 2.892 8.045 1.00 75.69 170 LEU A C 1
ATOM 1397 O O . LEU A 1 170 ? -19.606 3.197 7.352 1.00 75.69 170 LEU A O 1
ATOM 1401 N N . LYS A 1 171 ? -21.148 1.683 8.018 1.00 75.62 171 LYS A N 1
ATOM 1402 C CA . LYS A 1 171 ? -20.665 0.574 7.194 1.00 75.62 171 LYS A CA 1
ATOM 1403 C C . LYS A 1 171 ? -20.689 0.908 5.699 1.00 75.62 171 LYS A C 1
ATOM 1405 O O . LYS A 1 171 ? -19.664 0.764 5.049 1.00 75.62 171 LYS A O 1
ATOM 1410 N N . LEU A 1 172 ? -21.791 1.460 5.181 1.00 77.31 172 LEU A N 1
ATOM 1411 C CA . LEU A 1 172 ? -21.897 1.875 3.775 1.00 77.31 172 LEU A CA 1
ATOM 1412 C C . LEU A 1 172 ? -20.799 2.875 3.386 1.00 77.31 172 LEU A C 1
ATOM 1414 O O . LEU A 1 172 ? -20.173 2.740 2.338 1.00 77.31 172 LEU A O 1
ATOM 1418 N N . ILE A 1 173 ? -20.569 3.896 4.216 1.00 74.94 173 ILE A N 1
ATOM 1419 C CA . ILE A 1 173 ? -19.548 4.917 3.941 1.00 74.94 173 ILE A CA 1
ATOM 1420 C C . ILE A 1 173 ? -18.155 4.294 3.975 1.00 74.94 173 ILE A C 1
ATOM 1422 O O . ILE A 1 173 ? -17.341 4.594 3.102 1.00 74.94 173 ILE A O 1
ATOM 1426 N N . ALA A 1 174 ? -17.901 3.423 4.955 1.00 71.19 174 ALA A N 1
ATOM 1427 C CA . ALA A 1 174 ? -16.634 2.726 5.071 1.00 71.19 174 ALA A CA 1
ATOM 1428 C C . ALA A 1 174 ? -16.369 1.847 3.840 1.00 71.19 174 ALA A C 1
ATOM 1430 O O . ALA A 1 174 ? -15.339 2.022 3.209 1.00 71.19 174 ALA A O 1
ATOM 1431 N N . GLU A 1 175 ? -17.317 1.003 3.434 1.00 71.94 175 GLU A N 1
ATOM 1432 C CA . GLU A 1 175 ? -17.189 0.114 2.267 1.00 71.94 175 GLU A CA 1
ATOM 1433 C C . GLU A 1 175 ? -17.085 0.869 0.935 1.00 71.94 175 GLU A C 1
ATOM 1435 O O . GLU A 1 175 ? -16.463 0.394 -0.009 1.00 71.94 175 GLU A O 1
ATOM 1440 N N . THR A 1 176 ? -17.680 2.061 0.835 1.00 74.12 176 THR A N 1
ATOM 1441 C CA . THR A 1 176 ? -17.627 2.849 -0.407 1.00 74.12 176 THR A CA 1
ATOM 1442 C C . THR A 1 176 ? -16.311 3.619 -0.551 1.00 74.12 176 THR A C 1
ATOM 1444 O O . THR A 1 176 ? -15.854 3.862 -1.667 1.00 74.12 176 THR A O 1
ATOM 1447 N N . LEU A 1 177 ? -15.714 4.058 0.562 1.00 78.44 177 LEU A N 1
ATOM 1448 C CA . LEU A 1 177 ? -14.492 4.874 0.559 1.00 78.44 177 LEU A CA 1
ATOM 1449 C C . LEU A 1 177 ? -13.219 4.067 0.826 1.00 78.44 177 LEU A C 1
ATOM 1451 O O . LEU A 1 177 ? -12.126 4.522 0.474 1.00 78.44 177 LEU A O 1
ATOM 1455 N N . PHE A 1 178 ? -13.357 2.905 1.461 1.00 86.69 178 PHE A N 1
ATOM 1456 C CA . PHE A 1 178 ? -12.268 2.038 1.874 1.00 86.69 178 PHE A CA 1
ATOM 1457 C C . PHE A 1 178 ? -12.494 0.619 1.355 1.00 86.69 178 PHE A C 1
ATOM 1459 O O . PHE A 1 178 ? -13.550 0.019 1.522 1.00 86.69 178 PHE A O 1
ATOM 1466 N N . ASP A 1 179 ? -11.452 0.075 0.746 1.00 90.69 179 ASP A N 1
ATOM 1467 C CA . ASP A 1 179 ? -11.415 -1.262 0.174 1.00 90.69 179 ASP A CA 1
ATOM 1468 C C . ASP A 1 179 ? -10.914 -2.245 1.236 1.00 90.69 179 ASP A C 1
ATOM 1470 O O . ASP A 1 179 ? -9.738 -2.613 1.272 1.00 90.69 179 ASP A O 1
ATOM 1474 N N . ILE A 1 180 ? -11.800 -2.581 2.178 1.00 91.38 180 ILE A N 1
ATOM 1475 C CA . ILE A 1 180 ? -11.492 -3.472 3.307 1.00 91.38 180 ILE A CA 1
ATOM 1476 C C . ILE A 1 180 ? -11.171 -4.881 2.797 1.00 91.38 180 ILE A C 1
ATOM 1478 O O . ILE A 1 180 ? -10.167 -5.464 3.200 1.00 91.38 180 ILE A O 1
ATOM 1482 N N . GLU A 1 181 ? -11.986 -5.402 1.878 1.00 92.38 181 GLU A N 1
ATOM 1483 C CA . GLU A 1 181 ? -11.811 -6.736 1.297 1.00 92.38 181 GLU A CA 1
ATOM 1484 C C . GLU A 1 181 ? -10.483 -6.845 0.538 1.00 92.38 181 GLU A C 1
ATOM 1486 O O . GLU A 1 181 ? -9.686 -7.742 0.815 1.00 92.38 181 GLU A O 1
ATOM 1491 N N . GLY A 1 182 ? -10.185 -5.889 -0.349 1.00 94.75 182 GLY A N 1
ATOM 1492 C CA . GLY A 1 182 ? -8.915 -5.845 -1.067 1.00 94.75 182 GLY A CA 1
ATOM 1493 C C . GLY A 1 182 ? -7.720 -5.656 -0.134 1.00 94.75 182 GLY A C 1
ATOM 1494 O O . GLY A 1 182 ? -6.654 -6.223 -0.377 1.00 94.75 182 GLY A O 1
ATOM 1495 N N . THR A 1 183 ? -7.890 -4.913 0.964 1.00 96.19 183 THR A N 1
ATOM 1496 C CA . THR A 1 183 ? -6.849 -4.761 1.990 1.00 96.19 183 THR A CA 1
ATOM 1497 C C . THR A 1 183 ? -6.560 -6.083 2.694 1.00 96.19 183 THR A C 1
ATOM 1499 O O . THR A 1 183 ? -5.393 -6.447 2.802 1.00 96.19 183 THR A O 1
ATOM 1502 N N . LEU A 1 184 ? -7.583 -6.820 3.133 1.00 96.12 184 LEU A N 1
ATOM 1503 C CA . LEU A 1 184 ? -7.405 -8.134 3.760 1.00 96.12 184 LEU A CA 1
ATOM 1504 C C . LEU A 1 184 ? -6.746 -9.124 2.793 1.00 96.12 184 LEU A C 1
ATOM 1506 O O . LEU A 1 184 ? -5.713 -9.692 3.129 1.00 96.12 184 LEU A O 1
ATOM 1510 N N . ALA A 1 185 ? -7.247 -9.223 1.558 1.00 96.25 185 ALA A N 1
ATOM 1511 C CA . ALA A 1 185 ? -6.666 -10.097 0.540 1.00 96.25 185 ALA A CA 1
ATOM 1512 C C . ALA A 1 185 ? -5.196 -9.751 0.232 1.00 96.25 185 ALA A C 1
ATOM 1514 O O . ALA A 1 185 ? -4.360 -10.638 0.064 1.00 96.25 185 ALA A O 1
ATOM 1515 N N . PHE A 1 186 ? -4.849 -8.460 0.176 1.00 97.38 186 PHE A N 1
ATOM 1516 C CA . PHE A 1 186 ? -3.459 -8.030 0.023 1.00 97.38 186 PHE A CA 1
ATOM 1517 C C . PHE A 1 186 ? -2.592 -8.439 1.221 1.00 97.38 186 PHE A C 1
ATOM 1519 O O . PHE A 1 186 ? -1.457 -8.875 1.026 1.00 97.38 186 PHE A O 1
ATOM 1526 N N . LEU A 1 187 ? -3.104 -8.275 2.443 1.00 96.88 187 LEU A N 1
ATOM 1527 C CA . LEU A 1 187 ? -2.378 -8.581 3.673 1.00 96.88 187 LEU A CA 1
ATOM 1528 C C . LEU A 1 187 ? -2.172 -10.082 3.877 1.00 96.88 187 LEU A C 1
ATOM 1530 O O . LEU A 1 187 ? -1.110 -10.457 4.366 1.00 96.88 187 LEU A O 1
ATOM 1534 N N . ASP A 1 188 ? -3.128 -10.917 3.475 1.00 95.69 188 ASP A N 1
ATOM 1535 C CA . ASP A 1 188 ? -2.991 -12.375 3.518 1.00 95.69 188 ASP A CA 1
ATOM 1536 C C . ASP A 1 188 ? -1.830 -12.832 2.629 1.00 95.69 188 ASP A C 1
ATOM 1538 O O . ASP A 1 188 ? -0.916 -13.507 3.099 1.00 95.69 188 ASP A O 1
ATOM 1542 N N . VAL A 1 189 ? -1.777 -12.341 1.384 1.00 95.25 189 VAL A N 1
ATOM 1543 C CA . VAL A 1 189 ? -0.657 -12.618 0.467 1.00 95.25 189 VAL A CA 1
ATOM 1544 C C . VAL A 1 189 ? 0.658 -12.032 0.986 1.00 95.25 189 VAL A C 1
ATOM 1546 O O . VAL A 1 189 ? 1.708 -12.641 0.835 1.00 95.25 189 VAL A O 1
ATOM 1549 N N . TYR A 1 190 ? 0.635 -10.836 1.577 1.00 95.31 190 TYR A N 1
ATOM 1550 C CA . TYR A 1 190 ? 1.848 -10.198 2.092 1.00 95.31 190 TYR A CA 1
ATOM 1551 C C . TYR A 1 190 ? 2.447 -10.928 3.303 1.00 95.31 190 TYR A C 1
ATOM 1553 O O . TYR A 1 190 ? 3.666 -10.937 3.462 1.00 95.31 190 TYR A O 1
ATOM 1561 N N . LEU A 1 191 ? 1.601 -11.492 4.166 1.00 93.25 191 LEU A N 1
ATOM 1562 C CA . LEU A 1 191 ? 2.010 -12.198 5.381 1.00 93.25 191 LEU A CA 1
ATOM 1563 C C . LEU A 1 191 ? 2.173 -13.712 5.173 1.00 93.25 191 LEU A C 1
ATOM 1565 O O . LEU A 1 191 ? 2.441 -14.402 6.156 1.00 93.25 191 LEU A O 1
ATOM 1569 N N . ASP A 1 192 ? 2.013 -14.205 3.939 1.00 86.12 192 ASP A N 1
ATOM 1570 C CA . ASP A 1 192 ? 2.005 -15.629 3.579 1.00 86.12 192 ASP A CA 1
ATOM 1571 C C . ASP A 1 192 ? 1.016 -16.457 4.433 1.00 86.12 192 ASP A C 1
ATOM 1573 O O . ASP A 1 192 ? 1.374 -17.500 4.991 1.00 86.12 192 ASP A O 1
ATOM 1577 N N . LYS A 1 193 ? -0.224 -15.969 4.575 1.00 64.00 193 LYS A N 1
ATOM 1578 C CA . LYS A 1 193 ? -1.320 -16.646 5.293 1.00 64.00 193 LYS A CA 1
ATOM 1579 C C . LYS A 1 193 ? -2.266 -17.407 4.369 1.00 64.00 193 LYS A C 1
ATOM 1581 O O . LYS A 1 193 ? -2.453 -16.975 3.210 1.00 64.00 193 LYS A O 1
#

Organism: NCBI:txid890399

Secondary structure (DSSP, 8-state):
-----------TT-PPP----SS--PPPHHHHHHHHHHHH-----TTS-HHHHHHHHHHHHHHHHHHTSSSS-EEEETTEEEE-----HHHHHHHHHHHHHHS-SEEEE-SS-EEEE-SS--HHHHHHHHHHHTSGGGTT-HHHHHHHHHHS------TTGGGS-HHHHHHHHHHHH--HHHHHHHHHHHTT-

pLDDT: mean 87.28, std 11.67, range [49.97, 97.75]

Foldseek 3Di:
DDPDDDDDDDDPPDDDDDDDDPDPPKDAQVVLLVVLVLLLDPDDDPPDDPVRRVVSVVSNVVPNVQSVPAQWDWDDDLFWIKIQLLRIDQLQVQVQLQCCVQVVFDWDGDNGIITTTDN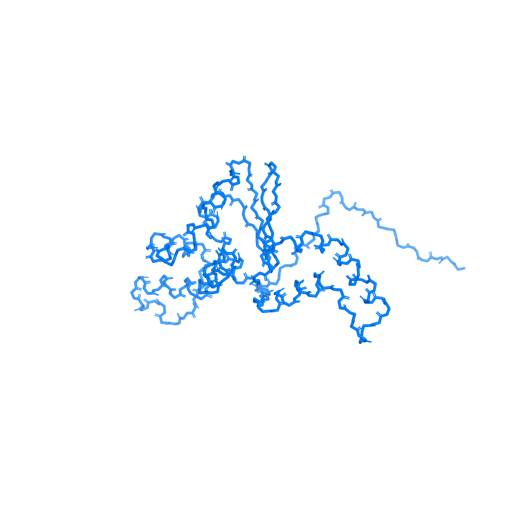PDDPVSVVVSLVLLLDPVSVVDPVSLVSSQVVQDPDPPDPCLVVDDPSVSSVVSCVVRHVSVSNNVSSCVRVVD

Radius of gyration: 20.83 Å; chains: 1; bounding box: 53×54×54 Å

Sequence (193 aa):
MKKKCVRVQPAPAGQVPKWSALTPHFLSYALCRKMRDVLVSNEQYPYLDHKASQLLNQMRKDRQSLLSTQFAPIEHDENGFIWWTWAGGNINNTIRAIFKIELKADVQAGNEYIKVKSDQTTFKVYQETIQKISNPQYWDNPDLLNALHKMAPNYHLSKFQPYLPESLRLKLIAETLFDIEGTLAFLDVYLDK